Protein AF-A0A7V3ZXW6-F1 (afdb_monomer_lite)

Sequence (340 aa):
MREDVLLLLDRYRLALSDFLERLKVGKIKSDVQYQQNLLVSLIEHYILCLDFYKRLEDFPSGPEKVFVFLPGNVPVIPFQLLPFLLISGVKEVFFKYPRREGSFYASLFQVLNSYLGDSLKMEGGYLEHTIAFERAKNYCFVIGFGGESLQKVFEAYEIPSKFFGSKFSIGILQGKADKEVLERVAWDNLAFDTKGCLSLRVLFSFDRHMRNELWQAVEKVSKILPPESDFRFDESEYEVYKNFQFFEEIKKGSNYFIVFSKNFVELSAPRTLQIVEVSSIGEIEEFISRYNLYLQGIASDGPILFQSNASIITDFGKLQFTPCNWYFEKGVNYKNFWEV

Organism: NCBI:txid2052148

pLDDT: mean 89.88, std 8.26, range [52.16, 98.12]

Secondary structure (DSSP, 8-state):
-HHHHHHHHHHHHHHHHHHHHHHHTT-S--S--TTHHHHHHHHHHHHHHHHHHHT-SS-----SEEEEE--SS-TTHHHHHHHHHHHTT--EEEEE--GGGHHHHHHHHHHHHHHHGGGSEEEEE---HHHHHHHHTTSSEEEEE--HHHHHHHHT--S-EEEE---EEEEEE-S---HHHHHHHHHHHHGGGGTSTTSEEEEEES-STTHHHHHHHHHHHHTTS---S-GGG-HHHHHHHHTGGG-SEEEE-SS-EEEEESS------TTEEEEEE-S-HHHHHHHHHHHGGGEEEEEESS---S----SEEEETT-TTS--TT--SSTT--TTTTT--

InterPro domains:
  IPR008670 Long-chain-fatty-acyl-CoA reductase, LuxC [PF05893] (65-299)

Radius of gyration: 20.45 Å; chains: 1; bounding box: 50×46×53 Å

Structure (mmCIF, N/CA/C/O backbone):
data_AF-A0A7V3ZXW6-F1
#
_entry.id   AF-A0A7V3ZXW6-F1
#
loop_
_atom_site.group_PDB
_atom_site.id
_atom_site.type_symbol
_atom_site.label_atom_id
_atom_site.label_alt_id
_atom_site.label_comp_id
_atom_site.label_asym_id
_atom_site.label_entity_id
_atom_site.label_seq_id
_atom_site.pdbx_PDB_ins_code
_atom_site.Cartn_x
_atom_site.Cartn_y
_atom_site.Cartn_z
_atom_site.occupancy
_atom_site.B_iso_or_equiv
_atom_site.auth_seq_id
_atom_site.auth_comp_id
_atom_site.auth_asym_id
_atom_site.auth_atom_id
_atom_site.pdbx_PDB_model_num
ATOM 1 N N . MET A 1 1 ? 20.176 -17.642 -17.566 1.00 78.56 1 MET A N 1
ATOM 2 C CA . MET A 1 1 ? 18.826 -17.156 -17.189 1.00 78.56 1 MET A CA 1
ATOM 3 C C . MET A 1 1 ? 18.625 -17.141 -15.677 1.00 78.56 1 MET A C 1
ATOM 5 O O . MET A 1 1 ? 18.502 -16.054 -15.137 1.00 78.56 1 MET A O 1
ATOM 9 N N . ARG A 1 2 ? 18.611 -18.284 -14.964 1.00 89.00 2 ARG A N 1
ATOM 10 C CA . ARG A 1 2 ? 18.404 -18.273 -13.498 1.00 89.00 2 ARG A CA 1
ATOM 11 C C . ARG A 1 2 ? 19.507 -17.539 -12.738 1.00 89.00 2 ARG A C 1
ATOM 13 O O . ARG A 1 2 ? 19.202 -16.687 -11.916 1.00 89.00 2 ARG A O 1
ATOM 20 N N . GLU A 1 3 ? 20.766 -17.849 -13.031 1.00 90.25 3 GLU A N 1
ATOM 21 C CA . GLU A 1 3 ? 21.922 -17.188 -12.408 1.00 90.25 3 GLU A CA 1
ATOM 22 C C . GLU A 1 3 ? 21.916 -15.674 -12.657 1.00 90.25 3 GLU A C 1
ATOM 24 O O . GLU A 1 3 ? 22.133 -14.903 -11.726 1.00 90.25 3 GLU A O 1
ATOM 29 N N . ASP A 1 4 ? 21.555 -15.249 -13.872 1.00 90.50 4 ASP A N 1
ATOM 30 C CA . ASP A 1 4 ? 21.411 -13.830 -14.216 1.00 90.50 4 ASP A CA 1
ATOM 31 C C . ASP A 1 4 ? 20.329 -13.156 -13.363 1.00 90.50 4 ASP A C 1
ATOM 33 O O . ASP A 1 4 ? 20.561 -12.092 -12.798 1.00 90.50 4 ASP A O 1
ATOM 37 N N . VAL A 1 5 ? 19.161 -13.790 -13.207 1.00 93.12 5 VAL A N 1
ATOM 38 C CA . VAL A 1 5 ? 18.070 -13.268 -12.368 1.00 93.12 5 VAL A CA 1
ATOM 39 C C . VAL A 1 5 ? 18.489 -13.177 -10.899 1.00 93.12 5 VAL A C 1
ATOM 41 O O . VAL A 1 5 ? 18.215 -12.169 -10.248 1.00 93.12 5 VAL A O 1
ATOM 44 N N . LEU A 1 6 ? 19.186 -14.186 -10.368 1.00 95.44 6 LEU A N 1
ATOM 45 C CA . LEU A 1 6 ? 19.686 -14.154 -8.990 1.00 95.44 6 LEU A CA 1
ATOM 46 C C . LEU A 1 6 ? 20.684 -13.007 -8.783 1.00 95.44 6 LEU A C 1
ATOM 48 O O . LEU A 1 6 ? 20.549 -12.256 -7.817 1.00 95.44 6 LEU A O 1
ATOM 52 N N . LEU A 1 7 ? 21.609 -12.813 -9.726 1.00 94.81 7 LEU A N 1
ATOM 53 C CA . LEU A 1 7 ? 22.552 -11.696 -9.709 1.00 94.81 7 LEU A CA 1
ATOM 54 C C . LEU A 1 7 ? 21.833 -10.338 -9.769 1.00 94.81 7 LEU A C 1
ATOM 56 O O . LEU A 1 7 ? 22.231 -9.398 -9.079 1.00 94.81 7 LEU A O 1
ATOM 60 N N . LEU A 1 8 ? 20.764 -10.219 -10.562 1.00 94.69 8 LEU A N 1
ATOM 61 C CA . LEU A 1 8 ? 19.947 -9.004 -10.620 1.00 94.69 8 LEU A CA 1
ATOM 62 C C . LEU A 1 8 ? 19.225 -8.727 -9.303 1.00 94.69 8 LEU A C 1
ATOM 64 O O . LEU A 1 8 ? 19.217 -7.584 -8.849 1.00 94.69 8 LEU A O 1
ATOM 68 N N . LEU A 1 9 ? 18.665 -9.753 -8.661 1.00 96.62 9 LEU A N 1
ATOM 69 C CA . LEU A 1 9 ? 18.039 -9.619 -7.345 1.00 96.62 9 LEU A CA 1
ATOM 70 C C . LEU A 1 9 ? 19.058 -9.228 -6.265 1.00 96.62 9 LEU A C 1
ATOM 72 O O . LEU A 1 9 ? 18.731 -8.435 -5.384 1.00 96.62 9 LEU A O 1
ATOM 76 N N . ASP A 1 10 ? 20.295 -9.726 -6.342 1.00 97.00 10 ASP A N 1
ATOM 77 C CA . ASP A 1 10 ? 21.382 -9.313 -5.447 1.00 97.00 10 ASP A CA 1
ATOM 78 C C . ASP A 1 10 ? 21.784 -7.852 -5.661 1.00 97.00 10 ASP A C 1
ATOM 80 O O . ASP A 1 10 ? 21.909 -7.094 -4.697 1.00 97.00 10 ASP A O 1
ATOM 84 N N . ARG A 1 11 ? 21.912 -7.412 -6.918 1.00 96.81 11 ARG A N 1
ATOM 85 C CA . ARG A 1 11 ? 22.160 -5.997 -7.241 1.00 96.81 11 ARG A CA 1
ATOM 86 C C . ARG A 1 11 ? 21.019 -5.103 -6.768 1.00 96.81 11 ARG A C 1
ATOM 88 O O . ARG A 1 11 ? 21.280 -4.052 -6.189 1.00 96.81 11 ARG A O 1
ATOM 95 N N . TYR A 1 12 ? 19.771 -5.530 -6.959 1.00 97.00 12 TYR A N 1
ATOM 96 C CA . TYR A 1 12 ? 18.596 -4.813 -6.471 1.00 97.00 12 TYR A CA 1
ATOM 97 C C . TYR A 1 12 ? 18.586 -4.707 -4.942 1.00 97.00 12 TYR A C 1
ATOM 99 O O . TYR A 1 12 ? 18.338 -3.628 -4.408 1.00 97.00 12 TYR A O 1
ATOM 107 N N . ARG A 1 13 ? 18.926 -5.793 -4.229 1.00 97.88 13 ARG A N 1
ATOM 108 C CA . ARG A 1 13 ? 19.085 -5.782 -2.767 1.00 97.88 13 ARG A CA 1
ATOM 109 C C . ARG A 1 13 ? 20.102 -4.732 -2.333 1.00 97.88 13 ARG A C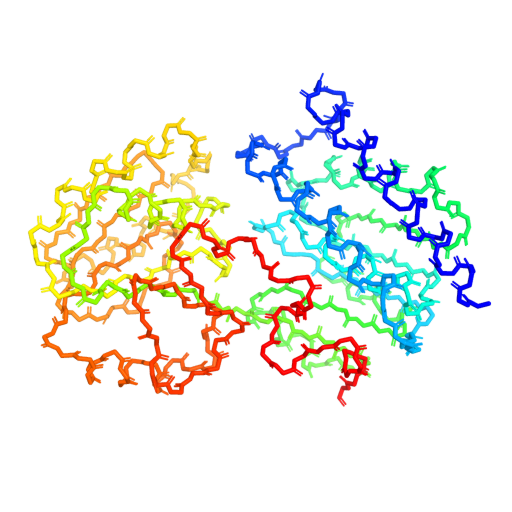 1
ATOM 111 O O . ARG A 1 13 ? 19.784 -3.915 -1.477 1.00 97.88 13 ARG A O 1
ATOM 118 N N . LEU A 1 14 ? 21.293 -4.733 -2.934 1.00 97.62 14 LEU A N 1
ATOM 119 C CA . LEU A 1 14 ? 22.344 -3.760 -2.621 1.00 97.62 14 LEU A CA 1
ATOM 120 C C . LEU A 1 14 ? 21.888 -2.322 -2.885 1.00 97.62 14 LEU A C 1
ATOM 122 O O . LEU A 1 14 ? 22.121 -1.447 -2.054 1.00 97.62 14 LEU A O 1
ATOM 126 N N . ALA A 1 15 ? 21.200 -2.093 -4.003 1.00 96.69 15 ALA A N 1
ATOM 127 C CA . ALA A 1 15 ? 20.673 -0.785 -4.368 1.00 96.69 15 ALA A CA 1
ATOM 128 C C . ALA A 1 15 ? 19.628 -0.278 -3.364 1.00 96.69 15 ALA A C 1
ATOM 130 O O . ALA A 1 15 ? 19.685 0.874 -2.938 1.00 96.69 15 ALA A O 1
ATOM 131 N N . LEU A 1 16 ? 18.691 -1.139 -2.950 1.00 96.44 16 LEU A N 1
ATOM 132 C CA . LEU A 1 16 ? 17.705 -0.792 -1.928 1.00 96.44 16 LEU A CA 1
ATOM 133 C C . LEU A 1 16 ? 18.346 -0.550 -0.564 1.00 96.44 16 LEU A C 1
ATOM 135 O O . LEU A 1 16 ? 17.940 0.382 0.124 1.00 96.44 16 LEU A O 1
ATOM 139 N N . SER A 1 17 ? 19.343 -1.347 -0.177 1.00 97.69 17 SER A N 1
ATOM 140 C CA . SER A 1 17 ? 20.086 -1.123 1.064 1.00 97.69 17 SER A CA 1
ATOM 141 C C . SER A 1 17 ? 20.829 0.216 1.045 1.00 97.69 17 SER A C 1
ATOM 143 O O . SER A 1 17 ? 20.739 0.963 2.013 1.00 97.69 17 SER A O 1
ATOM 145 N N . ASP A 1 18 ? 21.498 0.571 -0.055 1.00 97.56 18 ASP A N 1
ATOM 146 C CA . ASP A 1 18 ? 22.152 1.879 -0.203 1.00 97.56 18 ASP A CA 1
ATOM 147 C C . ASP A 1 18 ? 21.135 3.031 -0.166 1.00 97.56 18 ASP A C 1
ATOM 149 O O . ASP A 1 18 ? 21.319 4.009 0.561 1.00 97.56 18 ASP A O 1
ATOM 153 N N . PHE A 1 19 ? 20.014 2.902 -0.885 1.00 96.06 19 PHE A N 1
ATOM 154 C CA . PHE A 1 19 ? 18.929 3.883 -0.830 1.00 96.06 19 PHE A CA 1
ATOM 155 C C . PHE A 1 19 ? 18.402 4.069 0.599 1.00 96.06 19 PHE A C 1
ATOM 157 O O . PHE A 1 19 ? 18.257 5.203 1.057 1.00 96.06 19 PHE A O 1
ATOM 164 N N . LEU A 1 20 ? 18.154 2.969 1.312 1.00 95.69 20 LEU A N 1
ATOM 165 C CA . LEU A 1 20 ? 17.661 2.971 2.685 1.00 95.69 20 LEU A CA 1
ATOM 166 C C . LEU A 1 20 ? 18.640 3.656 3.643 1.00 95.69 20 LEU A C 1
ATOM 168 O O . LEU A 1 20 ? 18.227 4.499 4.437 1.00 95.69 20 LEU A O 1
ATOM 172 N N . GLU A 1 21 ? 19.930 3.339 3.556 1.00 96.00 21 GLU A N 1
ATOM 173 C CA . GLU A 1 21 ? 20.948 3.966 4.399 1.00 96.00 21 GLU A CA 1
ATOM 174 C C . GLU A 1 21 ? 21.044 5.468 4.124 1.00 96.00 21 GLU A C 1
ATOM 176 O O . GLU A 1 21 ? 21.042 6.274 5.056 1.00 96.00 21 GLU A O 1
ATOM 181 N N . ARG A 1 22 ? 21.024 5.876 2.848 1.00 94.62 22 ARG A N 1
ATOM 182 C CA . ARG A 1 22 ? 20.976 7.297 2.470 1.00 94.62 22 ARG A CA 1
ATOM 183 C C . ARG A 1 22 ? 19.712 7.982 2.984 1.00 94.62 22 ARG A C 1
ATOM 185 O O . ARG A 1 22 ? 19.793 9.145 3.379 1.00 94.62 22 ARG A O 1
ATOM 192 N N . LEU A 1 23 ? 18.568 7.297 2.981 1.00 91.50 23 LEU A N 1
ATOM 193 C CA . LEU A 1 23 ? 17.304 7.825 3.494 1.00 91.50 23 LEU A CA 1
ATOM 194 C C . LEU A 1 23 ? 17.393 8.062 5.007 1.00 91.50 23 LEU A C 1
ATOM 196 O O . LEU A 1 23 ? 17.097 9.166 5.459 1.00 91.50 23 LEU A O 1
ATOM 200 N N . LYS A 1 24 ? 17.893 7.079 5.769 1.00 91.62 24 LYS A N 1
ATOM 201 C CA . LYS A 1 24 ? 18.065 7.155 7.232 1.00 91.62 24 LYS A CA 1
ATOM 202 C C . LYS A 1 24 ? 18.960 8.315 7.672 1.00 91.62 24 LYS A C 1
ATOM 204 O O . LYS A 1 24 ? 18.689 8.940 8.692 1.00 91.62 24 LYS A O 1
ATOM 209 N N . VAL A 1 25 ? 20.011 8.626 6.908 1.00 91.75 25 VAL A N 1
ATOM 210 C CA . VAL A 1 25 ? 20.943 9.727 7.227 1.00 91.75 25 VAL A CA 1
ATOM 211 C C . VAL A 1 25 ? 20.591 11.060 6.549 1.00 91.75 25 VAL A C 1
ATOM 213 O O . VAL A 1 25 ? 21.412 11.977 6.546 1.00 91.75 25 VAL A O 1
ATOM 216 N N . GLY A 1 26 ? 19.407 11.179 5.934 1.00 87.00 26 GLY A N 1
ATOM 217 C CA . GLY A 1 26 ? 18.938 12.424 5.312 1.00 87.00 26 GLY A CA 1
ATOM 218 C C . GLY A 1 26 ? 19.684 12.835 4.034 1.00 87.00 26 GLY A C 1
ATOM 219 O O . GLY A 1 26 ? 19.674 14.004 3.659 1.00 87.00 26 GLY A O 1
ATOM 220 N N . LYS A 1 27 ? 20.347 11.891 3.355 1.00 87.25 27 LYS A N 1
ATOM 221 C CA . LYS A 1 27 ? 21.039 12.109 2.068 1.00 87.25 27 LYS A CA 1
ATOM 222 C C . LYS A 1 27 ? 20.142 11.893 0.848 1.00 87.25 27 LYS A C 1
ATOM 224 O O . LYS A 1 27 ? 20.570 12.169 -0.271 1.00 87.25 27 LYS A O 1
ATOM 229 N N . ILE A 1 28 ? 18.921 11.398 1.041 1.00 85.31 28 ILE A N 1
ATOM 230 C CA . ILE A 1 28 ? 17.896 11.337 -0.003 1.00 85.31 28 ILE A CA 1
ATOM 231 C C . ILE A 1 28 ? 17.085 12.626 0.028 1.00 85.31 28 ILE A C 1
ATOM 233 O O . ILE A 1 28 ? 16.526 12.997 1.060 1.00 85.31 28 ILE A O 1
ATOM 237 N N . LYS A 1 29 ? 16.982 13.293 -1.125 1.00 76.44 29 LYS A N 1
ATOM 238 C CA . LYS A 1 29 ? 16.025 14.381 -1.291 1.00 76.44 29 LYS A CA 1
ATOM 239 C C . LYS A 1 29 ? 14.633 13.759 -1.364 1.00 76.44 29 LYS A C 1
ATOM 241 O O . LYS A 1 29 ? 14.316 13.078 -2.334 1.00 76.44 29 LYS A O 1
ATOM 246 N N . SER A 1 30 ? 13.835 13.968 -0.326 1.00 76.31 30 SER A N 1
ATOM 247 C CA . SER A 1 30 ? 12.492 13.411 -0.227 1.00 76.31 30 SER A CA 1
ATOM 248 C C . SER A 1 30 ? 11.496 14.508 0.112 1.00 76.31 30 SER A C 1
ATOM 250 O O . SER A 1 30 ? 11.591 15.142 1.161 1.00 76.31 30 SER A O 1
ATOM 252 N N . ASP A 1 31 ? 10.513 14.689 -0.765 1.00 74.44 31 ASP A N 1
ATOM 253 C CA . ASP A 1 31 ? 9.302 15.459 -0.470 1.00 74.44 31 ASP A CA 1
ATOM 254 C C . ASP A 1 31 ? 8.286 14.621 0.343 1.00 74.44 31 ASP A C 1
ATOM 256 O O . ASP A 1 31 ? 7.280 15.146 0.823 1.00 74.44 31 ASP A O 1
ATOM 260 N N . VAL A 1 32 ? 8.553 13.319 0.534 1.00 71.94 32 VAL A N 1
ATOM 261 C CA . VAL A 1 32 ? 7.851 12.464 1.503 1.00 71.94 32 VAL A CA 1
ATOM 262 C C . VAL A 1 32 ? 8.461 12.735 2.877 1.00 71.94 32 VAL A C 1
ATOM 264 O O . VAL A 1 32 ? 9.519 12.200 3.227 1.00 71.94 32 VAL A O 1
ATOM 267 N N . GLN A 1 33 ? 7.818 13.629 3.624 1.00 66.62 33 GLN A N 1
ATOM 268 C CA . GLN A 1 33 ? 8.194 13.970 5.000 1.00 66.62 33 GLN A CA 1
ATOM 269 C C . GLN A 1 33 ? 7.418 13.124 6.023 1.00 66.62 33 GLN A C 1
ATOM 271 O O . GLN A 1 33 ? 7.946 12.820 7.094 1.00 66.62 33 GLN A O 1
ATOM 276 N N . TYR A 1 34 ? 6.235 12.627 5.642 1.00 69.38 34 TYR A N 1
ATOM 277 C CA . TYR A 1 34 ? 5.374 11.861 6.533 1.00 69.38 34 TYR A CA 1
ATOM 278 C C . TYR A 1 34 ? 5.907 10.461 6.791 1.00 69.38 34 TYR A C 1
ATOM 280 O O . TYR A 1 34 ? 6.346 9.753 5.885 1.00 69.38 34 TYR A O 1
ATOM 288 N N . GLN A 1 35 ? 5.785 10.046 8.054 1.00 80.75 35 GLN A N 1
ATOM 289 C CA . GLN A 1 35 ? 5.896 8.650 8.476 1.00 80.75 35 GLN A CA 1
ATOM 290 C C . GLN A 1 35 ? 7.167 7.943 7.971 1.00 80.75 35 GLN A C 1
ATOM 292 O O . GLN A 1 35 ? 7.144 6.756 7.649 1.00 80.75 35 GLN A O 1
ATOM 297 N N . GLN A 1 36 ? 8.298 8.660 7.943 1.00 83.94 36 GLN A N 1
ATOM 298 C CA . GLN A 1 36 ? 9.582 8.134 7.458 1.00 83.94 36 GLN A CA 1
ATOM 299 C C . GLN A 1 36 ? 9.992 6.831 8.150 1.00 83.94 36 GLN A C 1
ATOM 301 O O . GLN A 1 36 ? 10.499 5.928 7.493 1.00 83.94 36 GLN A O 1
ATOM 306 N N . ASN A 1 37 ? 9.715 6.694 9.450 1.00 87.19 37 ASN A N 1
ATOM 307 C CA . ASN A 1 37 ? 9.992 5.460 10.188 1.00 87.19 37 ASN A CA 1
ATOM 308 C C . ASN A 1 37 ? 9.196 4.265 9.642 1.00 87.19 37 ASN A C 1
ATOM 310 O O . ASN A 1 37 ? 9.753 3.183 9.494 1.00 87.19 37 ASN A O 1
ATOM 314 N N . LEU A 1 38 ? 7.917 4.460 9.295 1.00 90.06 38 LEU A N 1
ATOM 315 C CA . LEU A 1 38 ? 7.108 3.414 8.664 1.00 90.06 38 LEU A CA 1
ATOM 316 C C . LEU A 1 38 ? 7.671 3.059 7.285 1.00 90.06 38 LEU A C 1
ATOM 318 O O . LEU A 1 38 ? 7.823 1.883 6.969 1.00 90.06 38 LEU A O 1
ATOM 322 N N . LEU A 1 39 ? 8.029 4.067 6.486 1.00 90.75 39 LEU A N 1
ATOM 323 C CA . LEU A 1 39 ? 8.633 3.860 5.171 1.00 90.75 39 LEU A CA 1
ATOM 324 C C . LEU A 1 39 ? 9.947 3.066 5.259 1.00 90.75 39 LEU A C 1
ATOM 326 O O . LEU A 1 39 ? 10.141 2.129 4.491 1.00 90.75 39 LEU A O 1
ATOM 330 N N . VAL A 1 40 ? 10.816 3.399 6.216 1.00 92.50 40 VAL A N 1
ATOM 331 C CA . VAL A 1 40 ? 12.062 2.670 6.501 1.00 92.50 40 VAL A CA 1
ATOM 332 C C . VAL A 1 40 ? 11.774 1.203 6.820 1.00 92.50 40 VAL A C 1
ATOM 334 O O . VAL A 1 40 ? 12.314 0.330 6.142 1.00 92.50 40 VAL A O 1
ATOM 337 N N . SER A 1 41 ? 10.877 0.927 7.771 1.00 94.12 41 SER A N 1
ATOM 338 C CA . SER A 1 41 ? 10.516 -0.447 8.149 1.00 94.12 41 SER A CA 1
ATOM 339 C C . SER A 1 41 ? 9.922 -1.243 6.983 1.00 94.12 41 SER A C 1
ATOM 341 O O . SER A 1 41 ? 10.161 -2.442 6.854 1.00 94.12 41 SER A O 1
ATOM 343 N N . LEU A 1 42 ? 9.159 -0.591 6.102 1.00 94.69 42 LEU A N 1
ATOM 344 C CA . LEU A 1 42 ? 8.590 -1.240 4.921 1.00 94.69 42 LEU A CA 1
ATOM 345 C C . LEU A 1 42 ? 9.650 -1.545 3.861 1.00 94.69 42 LEU A C 1
ATOM 347 O O . LEU A 1 42 ? 9.617 -2.618 3.264 1.00 94.69 42 LEU A O 1
ATOM 351 N N . ILE A 1 43 ? 10.621 -0.656 3.643 1.00 95.50 43 ILE A N 1
ATOM 352 C CA . ILE A 1 43 ? 11.748 -0.941 2.744 1.00 95.50 43 ILE A CA 1
ATOM 353 C C . ILE A 1 43 ? 12.564 -2.128 3.277 1.00 95.50 43 ILE A C 1
ATOM 355 O O . ILE A 1 43 ? 12.911 -3.021 2.505 1.00 95.50 43 ILE A O 1
ATOM 359 N N . GLU A 1 44 ? 12.822 -2.183 4.588 1.00 96.81 44 GLU A N 1
ATOM 360 C CA . GLU A 1 44 ? 13.489 -3.324 5.233 1.00 96.81 44 GLU A CA 1
ATOM 361 C C . GLU A 1 44 ? 12.719 -4.630 5.007 1.00 96.81 44 GLU A C 1
ATOM 363 O O . GLU A 1 44 ? 13.303 -5.633 4.589 1.00 96.81 44 GLU A O 1
ATOM 368 N N . HIS A 1 45 ? 11.398 -4.602 5.188 1.00 96.44 45 HIS A N 1
ATOM 369 C CA . HIS A 1 45 ? 10.521 -5.733 4.887 1.00 96.44 45 HIS A CA 1
ATOM 370 C C . HIS A 1 45 ? 10.643 -6.197 3.426 1.00 96.44 45 HIS A C 1
ATOM 372 O O . HIS A 1 45 ? 10.849 -7.384 3.166 1.00 96.44 45 HIS A O 1
ATOM 378 N N . TYR A 1 46 ? 10.600 -5.280 2.455 1.00 96.50 46 TYR A N 1
ATOM 379 C CA . TYR A 1 46 ? 10.710 -5.648 1.038 1.00 96.50 46 TYR A CA 1
ATOM 380 C C . TYR A 1 46 ? 12.099 -6.166 0.644 1.00 96.50 46 TYR A C 1
ATOM 382 O O . TYR A 1 46 ? 12.198 -7.036 -0.223 1.00 96.50 46 TYR A O 1
ATOM 390 N N . ILE A 1 47 ? 13.168 -5.721 1.314 1.00 97.00 47 ILE A N 1
ATOM 391 C CA . ILE A 1 47 ? 14.511 -6.300 1.155 1.00 97.00 47 ILE A CA 1
ATOM 392 C C . ILE A 1 47 ? 14.521 -7.779 1.573 1.00 97.00 47 ILE A C 1
ATOM 394 O O . ILE A 1 47 ? 15.093 -8.620 0.862 1.00 97.00 47 ILE A O 1
ATOM 398 N N . LEU A 1 48 ? 13.871 -8.116 2.693 1.00 96.38 48 LEU A N 1
ATOM 399 C CA . LEU A 1 48 ? 13.721 -9.504 3.150 1.00 96.38 48 LEU A CA 1
ATOM 400 C C . LEU A 1 48 ? 12.884 -10.324 2.161 1.00 96.38 48 LEU A C 1
ATOM 402 O O . LEU A 1 48 ? 13.229 -11.464 1.844 1.00 96.38 48 LEU A O 1
ATOM 406 N N . CYS A 1 49 ? 11.845 -9.722 1.582 1.00 96.25 49 CYS A N 1
ATOM 407 C CA . CYS A 1 49 ? 11.010 -10.381 0.583 1.00 96.25 49 CYS A CA 1
ATOM 408 C C . CYS A 1 49 ? 11.737 -10.788 -0.702 1.00 96.25 49 CYS A C 1
ATOM 410 O O . CYS A 1 49 ? 11.243 -11.655 -1.421 1.00 96.25 49 CYS A O 1
ATOM 412 N N . LEU A 1 50 ? 12.937 -10.275 -0.980 1.00 96.94 50 LEU A N 1
ATOM 413 C CA . LEU A 1 50 ? 13.738 -10.743 -2.117 1.00 96.94 50 LEU A CA 1
ATOM 414 C C . LEU A 1 50 ? 14.101 -12.234 -2.022 1.00 96.94 50 LEU A C 1
ATOM 416 O O . LEU A 1 50 ? 14.255 -12.889 -3.053 1.00 96.94 50 LEU A O 1
ATOM 420 N N . ASP A 1 51 ? 14.164 -12.806 -0.816 1.00 96.19 51 ASP A N 1
ATOM 421 C CA . ASP A 1 51 ? 14.440 -14.238 -0.641 1.00 96.19 51 ASP A CA 1
ATOM 422 C C . ASP A 1 51 ? 13.284 -15.122 -1.130 1.00 96.19 51 ASP A C 1
ATOM 424 O O . ASP A 1 51 ? 13.502 -16.272 -1.510 1.00 96.19 51 ASP A O 1
ATOM 428 N N . PHE A 1 52 ? 12.051 -14.603 -1.166 1.00 96.19 52 PHE A N 1
ATOM 429 C CA . PHE A 1 52 ? 10.937 -15.292 -1.820 1.00 96.19 52 PHE A CA 1
ATOM 430 C C . PHE A 1 52 ? 11.215 -15.468 -3.319 1.00 96.19 52 PHE A C 1
ATOM 432 O O . PHE A 1 52 ? 11.189 -16.594 -3.811 1.00 96.19 52 PHE A O 1
ATOM 439 N N . TYR A 1 53 ? 11.578 -14.387 -4.013 1.00 95.69 53 TYR A N 1
ATOM 440 C CA . TYR A 1 53 ? 11.843 -14.401 -5.454 1.00 95.69 53 TYR A CA 1
ATOM 441 C C . TYR A 1 53 ? 13.010 -15.321 -5.836 1.00 95.69 53 TYR A C 1
ATOM 443 O O . TYR A 1 53 ? 12.930 -16.048 -6.822 1.00 95.69 53 TYR A O 1
ATOM 451 N N . LYS A 1 54 ? 14.070 -15.367 -5.020 1.00 95.56 54 LYS A N 1
ATOM 452 C CA . LYS A 1 54 ? 15.224 -16.260 -5.244 1.00 95.56 54 LYS A CA 1
ATOM 453 C C . LYS A 1 54 ? 14.882 -17.752 -5.162 1.00 95.56 54 LYS A C 1
ATOM 455 O O . LYS A 1 54 ? 15.585 -18.578 -5.748 1.00 95.56 54 LYS A O 1
ATOM 460 N N . ARG A 1 55 ? 13.829 -18.099 -4.414 1.00 95.94 55 ARG A N 1
ATOM 461 C CA . ARG A 1 55 ? 13.383 -19.482 -4.186 1.00 95.94 55 ARG A CA 1
ATOM 462 C C . ARG A 1 55 ? 12.362 -19.979 -5.204 1.00 95.94 55 ARG A C 1
ATOM 464 O O . ARG A 1 55 ? 12.032 -21.158 -5.157 1.00 95.94 55 ARG A O 1
ATOM 471 N N . LEU A 1 56 ? 11.881 -19.130 -6.111 1.00 94.81 56 LEU A N 1
ATOM 472 C CA . LEU A 1 56 ? 10.978 -19.571 -7.174 1.00 94.81 56 LEU A CA 1
ATOM 473 C C . LEU A 1 56 ? 11.655 -20.641 -8.035 1.00 94.81 56 LEU A C 1
ATOM 475 O O . LEU A 1 56 ? 12.849 -20.544 -8.326 1.00 94.81 56 LEU A O 1
ATOM 479 N N . GLU A 1 57 ? 10.916 -21.676 -8.416 1.00 90.44 57 GLU A N 1
ATOM 480 C CA . GLU A 1 57 ? 11.419 -22.747 -9.284 1.00 90.44 57 GLU A CA 1
ATOM 481 C C . GLU A 1 57 ? 11.473 -22.271 -10.739 1.00 90.44 57 GLU A C 1
ATOM 483 O O . GLU A 1 57 ? 12.480 -22.461 -11.425 1.00 90.44 57 GLU A O 1
ATOM 488 N N . ASP A 1 58 ? 10.426 -21.561 -11.150 1.00 92.44 58 ASP A N 1
ATOM 489 C CA . ASP A 1 58 ? 10.208 -20.955 -12.452 1.00 92.44 58 ASP A CA 1
ATOM 490 C C . ASP A 1 58 ? 10.092 -19.427 -12.351 1.00 92.44 58 ASP A C 1
ATOM 492 O O . ASP A 1 58 ? 9.570 -18.878 -11.379 1.00 92.44 58 ASP A O 1
ATOM 496 N N . PHE A 1 59 ? 10.579 -18.729 -13.379 1.00 94.12 59 PHE A N 1
ATOM 497 C CA . PHE A 1 59 ? 10.379 -17.289 -13.523 1.00 94.12 59 PHE A CA 1
ATOM 498 C C . PHE A 1 59 ? 9.340 -17.018 -14.613 1.00 94.12 59 PHE A C 1
ATOM 500 O O . PHE A 1 59 ? 9.396 -17.659 -15.667 1.00 94.12 59 PHE A O 1
ATOM 507 N N . PRO A 1 60 ? 8.393 -16.094 -14.380 1.00 94.62 60 PRO A N 1
ATOM 508 C CA . PRO A 1 60 ? 7.392 -15.746 -15.375 1.00 94.62 60 PRO A CA 1
ATOM 509 C C . PRO A 1 60 ? 8.038 -15.035 -16.567 1.00 94.62 60 PRO A C 1
ATOM 511 O O . PRO A 1 60 ? 9.082 -14.401 -16.439 1.00 94.62 60 PRO A O 1
ATOM 514 N N . SER A 1 61 ? 7.390 -15.102 -17.728 1.00 94.56 61 SER A N 1
ATOM 515 C CA . SER A 1 61 ? 7.760 -14.283 -18.884 1.00 94.56 61 SER A CA 1
ATOM 516 C C . SER A 1 61 ? 6.853 -13.062 -18.930 1.00 94.56 61 SER A C 1
ATOM 518 O O . SER A 1 61 ? 5.645 -13.197 -19.109 1.00 94.56 61 SER A O 1
ATOM 520 N N . GLY A 1 62 ? 7.435 -11.881 -18.759 1.00 95.69 62 GLY A N 1
ATOM 521 C CA . GLY A 1 62 ? 6.731 -10.611 -18.832 1.00 95.69 62 GLY A CA 1
ATOM 522 C C . GLY A 1 62 ? 6.854 -9.914 -20.190 1.00 95.69 62 GLY A C 1
ATOM 523 O O . GLY A 1 62 ? 7.592 -10.358 -21.072 1.00 95.69 62 GLY A O 1
ATOM 524 N N . PRO A 1 63 ? 6.135 -8.796 -20.357 1.00 96.94 63 PRO A N 1
ATOM 525 C CA . PRO A 1 63 ? 6.284 -7.890 -21.493 1.00 96.94 63 PRO A CA 1
ATOM 526 C C . PRO A 1 63 ? 7.661 -7.206 -21.504 1.00 96.94 63 PRO A C 1
ATOM 528 O O . PRO A 1 63 ? 8.273 -6.987 -20.461 1.00 96.94 63 PRO A O 1
ATOM 531 N N . GLU A 1 64 ? 8.124 -6.775 -22.679 1.00 96.56 64 GLU A N 1
ATOM 532 C CA . GLU A 1 64 ? 9.403 -6.059 -22.794 1.00 96.56 64 GLU A CA 1
ATOM 533 C C . GLU A 1 64 ? 9.351 -4.667 -22.139 1.00 96.56 64 GLU A C 1
ATOM 535 O O . GLU A 1 64 ? 10.287 -4.271 -21.437 1.00 96.56 64 GLU A O 1
ATOM 540 N N . LYS A 1 65 ? 8.244 -3.936 -22.347 1.00 97.56 65 LYS A N 1
ATOM 541 C CA . LYS A 1 65 ? 8.054 -2.557 -21.875 1.00 97.56 65 LYS A CA 1
ATOM 542 C C . LYS A 1 65 ? 6.781 -2.410 -21.050 1.00 97.56 65 LYS A C 1
ATOM 544 O O . LYS A 1 65 ? 5.697 -2.724 -21.541 1.00 97.56 65 LYS A O 1
ATOM 549 N N . VAL A 1 66 ? 6.902 -1.855 -19.844 1.00 98.12 66 VAL A N 1
ATOM 550 C CA . VAL A 1 66 ? 5.782 -1.633 -18.915 1.00 98.12 66 VAL A CA 1
ATOM 551 C C . VAL A 1 66 ? 5.612 -0.154 -18.571 1.00 98.12 66 VAL A C 1
ATOM 553 O O . VAL A 1 66 ? 6.569 0.530 -18.213 1.00 98.12 66 VAL A O 1
ATOM 556 N N . PHE A 1 67 ? 4.380 0.343 -18.622 1.00 97.62 67 PHE A N 1
ATOM 557 C CA . PHE A 1 67 ? 4.028 1.658 -18.086 1.00 97.62 67 PHE A CA 1
ATOM 558 C C . PHE A 1 67 ? 3.258 1.496 -16.774 1.00 97.62 67 PHE A C 1
ATOM 560 O O . PHE A 1 67 ? 2.314 0.714 -16.711 1.00 97.62 67 PHE A O 1
ATOM 567 N N . VAL A 1 68 ? 3.625 2.237 -15.728 1.00 97.12 68 VAL A N 1
ATOM 568 C CA . VAL A 1 68 ? 3.013 2.121 -14.397 1.00 97.12 68 VAL A CA 1
ATOM 569 C C . VAL A 1 68 ? 2.443 3.462 -13.945 1.00 97.12 68 VAL A C 1
ATOM 571 O O . VAL A 1 68 ? 3.175 4.444 -13.822 1.00 97.12 68 VAL A O 1
ATOM 574 N N . PHE A 1 69 ? 1.146 3.506 -13.640 1.00 95.62 69 PHE A N 1
ATOM 575 C CA . PHE A 1 69 ? 0.501 4.641 -12.977 1.00 95.62 69 PHE A CA 1
ATOM 576 C C . PHE A 1 69 ? 0.535 4.422 -11.465 1.00 95.62 69 PHE A C 1
ATOM 578 O O . PHE A 1 69 ? -0.262 3.647 -10.942 1.00 95.62 69 PHE A O 1
ATOM 585 N N . LEU A 1 70 ? 1.453 5.093 -10.767 1.00 93.81 70 LEU A N 1
ATOM 586 C CA . LEU A 1 70 ? 1.546 5.012 -9.309 1.00 93.81 70 LEU A CA 1
ATOM 587 C C . LEU A 1 70 ? 0.453 5.855 -8.637 1.00 93.81 70 LEU A C 1
ATOM 589 O O . LEU A 1 70 ? 0.096 6.925 -9.153 1.00 93.81 70 LEU A O 1
ATOM 593 N N . PRO A 1 71 ? -0.064 5.408 -7.479 1.00 88.94 71 PRO A N 1
ATOM 594 C CA . PRO A 1 71 ? -1.115 6.124 -6.784 1.00 88.94 71 PRO A CA 1
ATOM 595 C C . PRO A 1 71 ? -0.533 7.300 -5.978 1.00 88.94 71 PRO A C 1
ATOM 597 O O . PRO A 1 71 ? 0.663 7.373 -5.709 1.00 88.94 71 PRO A O 1
ATOM 600 N N . GLY A 1 72 ? -1.387 8.256 -5.602 1.00 80.50 72 GLY A N 1
ATOM 601 C CA . GLY A 1 72 ? -0.982 9.500 -4.929 1.00 80.50 72 GLY A CA 1
ATOM 602 C C . GLY A 1 72 ? -0.861 9.436 -3.403 1.00 80.50 72 GLY A C 1
ATOM 603 O O . GLY A 1 72 ? -0.699 10.479 -2.774 1.00 80.50 72 GLY A O 1
ATOM 604 N N . ASN A 1 73 ? -1.054 8.259 -2.811 1.00 77.69 73 ASN A N 1
ATOM 605 C CA . ASN A 1 73 ? -1.302 8.066 -1.380 1.00 77.69 73 ASN A CA 1
ATOM 606 C C . ASN A 1 73 ? -0.344 7.084 -0.692 1.00 77.69 73 ASN A C 1
ATOM 608 O O . ASN A 1 73 ? -0.357 7.023 0.532 1.00 77.69 73 ASN A O 1
ATOM 612 N N . VAL A 1 74 ? 0.426 6.286 -1.440 1.00 83.00 74 VAL A N 1
ATOM 613 C CA . VAL A 1 74 ? 1.270 5.221 -0.881 1.00 83.00 74 VAL A CA 1
ATOM 614 C C . VAL A 1 74 ? 2.571 5.104 -1.690 1.00 83.00 74 VAL A C 1
ATOM 616 O O . VAL A 1 74 ? 2.530 4.612 -2.822 1.00 83.00 74 VAL A O 1
ATOM 619 N N . PRO A 1 75 ? 3.736 5.475 -1.123 1.00 85.69 75 PRO A N 1
ATOM 620 C CA . PRO A 1 75 ? 4.995 5.513 -1.863 1.00 85.69 75 PRO A CA 1
ATOM 621 C C . PRO A 1 75 ? 5.705 4.157 -2.006 1.00 85.69 75 PRO A C 1
ATOM 623 O O . PRO A 1 75 ? 6.803 4.087 -2.557 1.00 85.69 75 PRO A O 1
ATOM 626 N N . VAL A 1 76 ? 5.114 3.065 -1.500 1.00 88.81 76 VAL A N 1
ATOM 627 C CA . VAL A 1 76 ? 5.809 1.769 -1.381 1.00 88.81 76 VAL A CA 1
ATOM 628 C C . VAL A 1 76 ? 5.596 0.792 -2.538 1.00 88.81 76 VAL A C 1
ATOM 630 O O . VAL A 1 76 ? 6.285 -0.224 -2.606 1.00 88.81 76 VAL A O 1
ATOM 633 N N . ILE A 1 77 ? 4.698 1.100 -3.478 1.00 92.81 77 ILE A N 1
ATOM 634 C CA . ILE A 1 77 ? 4.362 0.210 -4.603 1.00 92.81 77 ILE A CA 1
ATOM 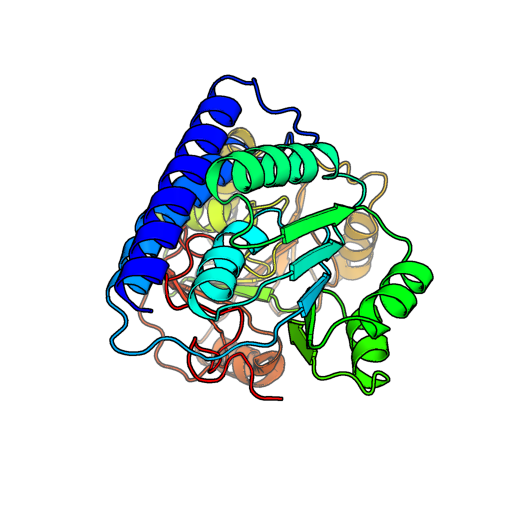635 C C . ILE A 1 77 ? 5.601 -0.240 -5.407 1.00 92.81 77 ILE A C 1
ATOM 637 O O . ILE A 1 77 ? 5.698 -1.435 -5.706 1.00 92.81 77 ILE A O 1
ATOM 641 N N . PRO A 1 78 ? 6.588 0.627 -5.728 1.00 94.06 78 PRO A N 1
ATOM 642 C CA . PRO A 1 78 ? 7.760 0.183 -6.483 1.00 94.06 78 PRO A CA 1
ATOM 643 C C . PRO A 1 78 ? 8.596 -0.887 -5.777 1.00 94.06 78 PRO A C 1
ATOM 645 O O . PRO A 1 78 ? 9.141 -1.750 -6.458 1.00 94.06 78 PRO A O 1
ATOM 648 N N . PHE A 1 79 ? 8.686 -0.874 -4.442 1.00 93.31 79 PHE A N 1
ATOM 649 C CA . PHE A 1 79 ? 9.481 -1.861 -3.695 1.00 93.31 79 PHE A CA 1
ATOM 650 C C . PHE A 1 79 ? 8.917 -3.278 -3.818 1.00 93.31 79 PHE A C 1
ATOM 652 O O . PHE A 1 79 ? 9.668 -4.250 -3.809 1.00 93.31 79 PHE A O 1
ATOM 659 N N . GLN A 1 80 ? 7.600 -3.391 -3.983 1.00 91.44 80 GLN A N 1
ATOM 660 C CA . GLN A 1 80 ? 6.928 -4.663 -4.201 1.00 91.44 80 GLN A CA 1
ATOM 661 C C . GLN A 1 80 ? 6.929 -5.077 -5.677 1.00 91.44 80 GLN A C 1
ATOM 663 O O . GLN A 1 80 ? 7.127 -6.251 -5.987 1.00 91.44 80 GLN A O 1
ATOM 668 N N . LEU A 1 81 ? 6.716 -4.124 -6.592 1.00 95.62 81 LEU A N 1
ATOM 669 C CA . LEU A 1 81 ? 6.549 -4.407 -8.018 1.00 95.62 81 LEU A CA 1
ATOM 670 C C . LEU A 1 81 ? 7.880 -4.665 -8.740 1.00 95.62 81 LEU A C 1
ATOM 672 O O . LEU A 1 81 ? 7.960 -5.552 -9.584 1.00 95.62 81 LEU A O 1
ATOM 676 N N . LEU A 1 82 ? 8.937 -3.913 -8.428 1.00 95.69 82 LEU A N 1
ATOM 677 C CA . LEU A 1 82 ? 10.211 -3.990 -9.153 1.00 95.69 82 LEU A CA 1
ATOM 678 C C . LEU A 1 82 ? 10.894 -5.365 -9.105 1.00 95.69 82 LEU A C 1
ATOM 680 O O . LEU A 1 82 ? 11.335 -5.809 -10.167 1.00 95.69 82 LEU A O 1
ATOM 684 N N . PRO A 1 83 ? 10.967 -6.075 -7.959 1.00 95.38 83 PRO A N 1
ATOM 685 C CA . PRO A 1 83 ? 11.497 -7.438 -7.933 1.00 95.38 83 PRO A CA 1
ATOM 686 C C . PRO A 1 83 ? 10.775 -8.351 -8.923 1.00 95.38 83 PRO A C 1
ATOM 688 O O . PRO A 1 83 ? 11.415 -9.106 -9.652 1.00 95.38 83 PRO A O 1
ATOM 691 N N . PHE A 1 84 ? 9.449 -8.226 -8.999 1.00 96.25 84 PHE A N 1
ATOM 692 C CA . PHE A 1 84 ? 8.633 -8.982 -9.934 1.00 96.25 84 PHE A CA 1
ATOM 693 C C . PHE A 1 84 ? 8.921 -8.618 -11.401 1.00 96.25 84 PHE A C 1
ATOM 695 O O . PHE A 1 84 ? 9.071 -9.517 -12.230 1.00 96.25 84 PHE A O 1
ATOM 702 N N . LEU A 1 85 ? 9.069 -7.329 -11.733 1.00 96.31 85 LEU A N 1
ATOM 703 C CA . LEU A 1 85 ? 9.440 -6.900 -13.092 1.00 96.31 85 LEU A CA 1
ATOM 704 C C . LEU A 1 85 ? 10.812 -7.453 -13.510 1.00 96.31 85 LEU A C 1
ATOM 706 O O . LEU A 1 85 ? 10.966 -7.920 -14.638 1.00 96.31 85 LEU A O 1
ATOM 710 N N . LEU A 1 86 ? 11.783 -7.450 -12.589 1.00 95.50 86 LEU A N 1
ATOM 711 C CA . LEU A 1 86 ? 13.128 -7.982 -12.823 1.00 95.50 86 LEU A CA 1
ATOM 712 C C . LEU A 1 86 ? 13.101 -9.482 -13.123 1.00 95.50 86 LEU A C 1
ATOM 714 O O . LEU A 1 86 ? 13.671 -9.908 -14.127 1.00 95.50 86 LEU A O 1
ATOM 718 N N . ILE A 1 87 ? 12.419 -10.283 -12.294 1.00 95.50 87 ILE A N 1
ATOM 719 C CA . ILE A 1 87 ? 12.328 -11.731 -12.542 1.00 95.50 87 ILE A CA 1
ATOM 720 C C . ILE A 1 87 ? 11.499 -12.057 -13.785 1.00 95.50 87 ILE A C 1
ATOM 722 O O . ILE A 1 87 ? 11.723 -13.093 -14.398 1.00 95.50 87 ILE A O 1
ATOM 726 N N . SER A 1 88 ? 10.581 -11.167 -14.174 1.00 96.00 88 SER A N 1
ATOM 727 C CA . SER A 1 88 ? 9.760 -11.320 -15.376 1.00 96.00 88 SER A CA 1
ATOM 728 C C . SER A 1 88 ? 10.515 -10.994 -16.669 1.00 96.00 88 SER A C 1
ATOM 730 O O . SER A 1 88 ? 9.966 -11.153 -17.756 1.00 96.00 88 SER A O 1
ATOM 732 N N . GLY A 1 89 ? 11.753 -10.497 -16.581 1.00 95.00 89 GLY A N 1
ATOM 733 C CA . GLY A 1 89 ? 12.561 -10.144 -17.747 1.00 95.00 89 GLY A CA 1
ATOM 734 C C . GLY A 1 89 ? 12.173 -8.830 -18.433 1.00 95.00 89 GLY A C 1
ATOM 735 O O . GLY A 1 89 ? 12.621 -8.596 -19.557 1.00 95.00 89 GLY A O 1
ATOM 736 N N . VAL A 1 90 ? 11.394 -7.966 -17.768 1.00 96.94 90 VAL A N 1
ATOM 737 C CA . VAL A 1 90 ? 11.044 -6.625 -18.269 1.00 96.94 90 VAL A CA 1
ATOM 738 C C . VAL A 1 90 ? 12.323 -5.822 -18.521 1.00 96.94 90 VAL A C 1
ATOM 740 O O . VAL A 1 90 ? 13.248 -5.850 -17.709 1.00 96.94 90 VAL A O 1
ATOM 743 N N . LYS A 1 91 ? 12.387 -5.104 -19.648 1.00 95.25 91 LYS A N 1
ATOM 744 C CA . LYS A 1 91 ? 13.575 -4.344 -20.075 1.00 95.25 91 LYS A CA 1
ATOM 745 C C . LYS A 1 91 ? 13.434 -2.847 -19.889 1.00 95.25 91 LYS A C 1
ATOM 747 O O . LYS A 1 91 ? 14.425 -2.182 -19.602 1.00 95.25 91 LYS A O 1
ATOM 752 N N . GLU A 1 92 ? 12.225 -2.318 -20.014 1.00 96.62 92 GLU A N 1
ATOM 753 C CA . GLU A 1 92 ? 11.952 -0.897 -19.824 1.00 96.62 92 GLU A CA 1
ATOM 754 C C . GLU A 1 92 ? 10.698 -0.708 -18.978 1.00 96.62 92 GLU A C 1
ATOM 756 O O . GLU A 1 92 ? 9.649 -1.290 -19.255 1.00 96.62 92 GLU A O 1
ATOM 761 N N . VAL A 1 93 ? 10.792 0.135 -17.952 1.00 97.50 93 VAL A N 1
ATOM 762 C CA . VAL A 1 93 ? 9.643 0.536 -17.145 1.00 97.50 93 VAL A CA 1
ATOM 763 C C . VAL A 1 93 ? 9.609 2.047 -16.977 1.00 97.50 93 VAL A C 1
ATOM 765 O O . VAL A 1 93 ? 10.629 2.674 -16.684 1.00 97.50 93 VAL A O 1
ATOM 768 N N . PHE A 1 94 ? 8.424 2.632 -17.146 1.00 97.56 94 PHE A N 1
ATOM 769 C CA . PHE A 1 94 ? 8.179 4.031 -16.814 1.00 97.56 94 PHE A CA 1
ATOM 770 C C . PHE A 1 94 ? 7.161 4.156 -15.687 1.00 97.56 94 PHE A C 1
ATOM 772 O O . PHE A 1 94 ? 6.026 3.703 -15.821 1.00 97.56 94 PHE A O 1
ATOM 779 N N . PHE A 1 95 ? 7.542 4.826 -14.602 1.00 97.19 95 PHE A N 1
ATOM 780 C CA . PHE A 1 95 ? 6.653 5.131 -13.486 1.00 97.19 95 PHE A CA 1
ATOM 781 C C . PHE A 1 95 ? 6.124 6.565 -13.579 1.00 97.19 95 PHE A C 1
ATOM 783 O O . PHE A 1 95 ? 6.850 7.534 -13.343 1.00 97.19 95 PHE A O 1
ATOM 790 N N . LYS A 1 96 ? 4.826 6.711 -13.857 1.00 95.81 96 LYS A N 1
ATOM 791 C CA . LYS A 1 96 ? 4.108 7.970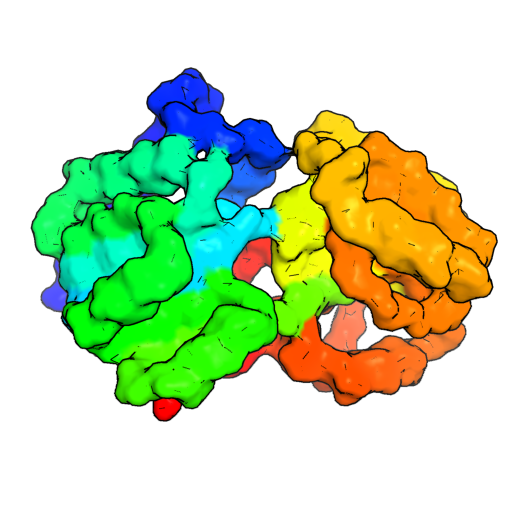 -13.651 1.00 95.81 96 LYS A CA 1
ATOM 792 C C . LYS A 1 96 ? 3.778 8.111 -12.166 1.00 95.81 96 LYS A C 1
ATOM 794 O O . LYS A 1 96 ? 2.839 7.479 -11.687 1.00 95.81 96 LYS A O 1
ATOM 799 N N . TYR A 1 97 ? 4.508 8.966 -11.457 1.00 91.88 97 TYR A N 1
ATOM 800 C CA . TYR A 1 97 ? 4.291 9.234 -10.031 1.00 91.88 97 TYR A CA 1
ATOM 801 C C . TYR A 1 97 ? 3.537 10.544 -9.754 1.00 91.88 97 TYR A C 1
ATOM 803 O O . TYR A 1 97 ? 3.525 11.449 -10.597 1.00 91.88 97 TYR A O 1
ATOM 811 N N . PRO A 1 98 ? 2.898 10.680 -8.573 1.00 85.44 98 PRO A N 1
ATOM 812 C CA . PRO A 1 98 ? 2.290 11.933 -8.133 1.00 85.44 98 PRO A CA 1
ATOM 813 C C . PRO A 1 98 ? 3.321 13.060 -8.003 1.00 85.44 98 PRO A C 1
ATOM 815 O O . PRO A 1 98 ? 4.460 12.856 -7.585 1.00 85.44 98 PRO A O 1
ATOM 818 N N . ARG A 1 99 ? 2.890 14.294 -8.291 1.00 84.25 99 ARG A N 1
ATOM 819 C CA . ARG A 1 99 ? 3.752 15.487 -8.250 1.00 84.25 99 ARG A CA 1
ATOM 820 C C . ARG A 1 99 ? 4.426 15.698 -6.890 1.00 84.25 99 ARG A C 1
ATOM 822 O O . ARG A 1 99 ? 5.578 16.114 -6.851 1.00 84.25 99 ARG A O 1
ATOM 829 N N . ARG A 1 100 ? 3.713 15.409 -5.794 1.00 81.69 100 ARG A N 1
ATOM 830 C CA . ARG A 1 100 ? 4.179 15.632 -4.414 1.00 81.69 100 ARG A CA 1
ATOM 831 C C . ARG A 1 100 ? 5.359 14.740 -4.021 1.00 81.69 100 ARG A C 1
ATOM 833 O O . ARG A 1 100 ? 6.090 15.110 -3.122 1.00 81.69 100 ARG A O 1
ATOM 840 N N . GLU A 1 101 ? 5.564 13.606 -4.684 1.00 84.31 101 GLU A N 1
ATOM 841 C CA . GLU A 1 101 ? 6.598 12.624 -4.316 1.00 84.31 101 GLU A CA 1
ATOM 842 C C . GLU A 1 101 ? 7.749 12.594 -5.338 1.00 84.31 101 GLU A C 1
ATOM 844 O O . GLU A 1 101 ? 8.554 11.665 -5.374 1.00 84.31 101 GLU A O 1
ATOM 849 N N . GLY A 1 102 ? 7.835 13.614 -6.199 1.00 87.69 102 GLY A N 1
ATOM 850 C CA . GLY A 1 102 ? 8.720 13.599 -7.359 1.00 87.69 102 GLY A CA 1
ATOM 851 C C . GLY A 1 102 ? 10.204 13.459 -7.019 1.00 87.69 102 GLY A C 1
ATOM 852 O O . GLY A 1 102 ? 10.899 12.689 -7.680 1.00 87.69 102 GLY A O 1
ATOM 853 N N . SER A 1 103 ? 10.701 14.155 -5.989 1.00 88.69 103 SER A N 1
ATOM 854 C CA . SER A 1 103 ? 12.114 14.028 -5.597 1.00 88.69 103 SER A CA 1
ATOM 855 C C . SER A 1 103 ? 12.442 12.686 -4.943 1.00 88.69 103 SER A C 1
ATOM 857 O O . SER A 1 103 ? 13.538 12.165 -5.164 1.00 88.69 103 SER A O 1
ATOM 859 N N . PHE A 1 104 ? 11.487 12.103 -4.209 1.00 89.94 104 PHE A N 1
ATOM 860 C CA . PHE A 1 104 ? 11.635 10.788 -3.593 1.00 89.94 104 PHE A CA 1
ATOM 861 C C . PHE A 1 104 ? 11.841 9.715 -4.668 1.00 89.94 104 PHE A C 1
ATOM 863 O O . PHE A 1 104 ? 12.861 9.024 -4.656 1.00 89.94 104 PHE A O 1
ATOM 870 N N . TYR A 1 105 ? 10.936 9.634 -5.650 1.00 92.25 105 TYR A N 1
ATOM 871 C CA . TYR A 1 105 ? 11.059 8.655 -6.734 1.00 92.25 105 TYR A CA 1
ATOM 872 C C . TYR A 1 105 ? 12.260 8.921 -7.639 1.00 92.25 105 TYR A C 1
ATOM 874 O O . TYR A 1 105 ? 12.938 7.975 -8.028 1.00 92.25 105 TYR A O 1
ATOM 882 N N . ALA A 1 106 ? 12.571 10.187 -7.939 1.00 91.69 106 ALA A N 1
ATOM 883 C CA . ALA A 1 106 ? 13.764 10.523 -8.712 1.00 91.69 106 ALA A CA 1
ATOM 884 C C . ALA A 1 106 ? 15.041 10.012 -8.023 1.00 91.69 106 ALA A C 1
ATOM 886 O O . ALA A 1 106 ? 15.882 9.389 -8.669 1.00 91.69 106 ALA A O 1
ATOM 887 N N . SER A 1 107 ? 15.156 10.209 -6.705 1.00 92.62 107 SER A N 1
ATOM 888 C CA . SER A 1 107 ? 16.288 9.711 -5.918 1.00 92.62 107 SER A CA 1
ATOM 889 C C . SER A 1 107 ? 16.322 8.179 -5.865 1.00 92.62 107 SER A C 1
ATOM 891 O O . SER A 1 107 ? 17.389 7.587 -6.023 1.00 92.62 107 SER A O 1
ATOM 893 N N . LEU A 1 108 ? 15.165 7.530 -5.687 1.00 93.56 108 LEU A N 1
ATOM 894 C CA . LEU A 1 108 ? 15.048 6.070 -5.699 1.00 93.56 108 LEU A CA 1
ATOM 895 C C . LEU A 1 108 ? 15.538 5.491 -7.029 1.00 93.56 108 LEU A C 1
ATOM 897 O O . LEU A 1 108 ? 16.431 4.648 -7.045 1.00 93.56 108 LEU A O 1
ATOM 901 N N . PHE A 1 109 ? 14.992 5.961 -8.149 1.00 93.19 109 PHE A N 1
ATOM 902 C CA . PHE A 1 109 ? 15.329 5.431 -9.469 1.00 93.19 109 PHE A CA 1
ATOM 903 C C . PHE A 1 109 ? 16.764 5.764 -9.876 1.00 93.19 109 PHE A C 1
ATOM 905 O O . PHE A 1 109 ? 17.407 4.946 -10.527 1.00 93.19 109 PHE A O 1
ATOM 912 N N . GLN A 1 110 ? 17.311 6.902 -9.438 1.00 93.06 110 GLN A N 1
ATOM 913 C CA . GLN A 1 110 ? 18.729 7.210 -9.621 1.00 93.06 110 GLN A CA 1
ATOM 914 C C . GLN A 1 110 ? 19.628 6.160 -8.952 1.00 93.06 110 GLN A C 1
ATOM 916 O O . GLN A 1 110 ? 20.545 5.653 -9.598 1.00 93.06 110 GLN A O 1
ATOM 921 N N . VAL A 1 111 ? 19.366 5.823 -7.682 1.00 94.81 111 VAL A N 1
ATOM 922 C CA . VAL A 1 111 ? 20.140 4.798 -6.963 1.00 94.81 111 VAL A CA 1
ATOM 923 C C . VAL A 1 111 ? 19.928 3.428 -7.604 1.00 94.81 111 VAL A C 1
ATOM 925 O O . VAL A 1 111 ? 20.892 2.736 -7.901 1.00 94.81 111 VAL A O 1
ATOM 928 N N . LEU A 1 112 ? 18.689 3.035 -7.899 1.00 94.12 112 LEU A N 1
ATOM 929 C CA . LEU A 1 112 ? 18.422 1.734 -8.518 1.00 94.12 112 LEU A CA 1
ATOM 930 C C . LEU A 1 112 ? 19.134 1.572 -9.871 1.00 94.12 112 LEU A C 1
ATOM 932 O O . LEU A 1 112 ? 19.794 0.556 -10.096 1.00 94.12 112 LEU A O 1
ATOM 936 N N . ASN A 1 113 ? 19.079 2.584 -10.741 1.00 93.62 113 ASN A N 1
ATOM 937 C CA . ASN A 1 113 ? 19.744 2.548 -12.044 1.00 93.62 113 ASN A CA 1
ATOM 938 C C . ASN A 1 113 ? 21.272 2.431 -11.927 1.00 93.62 113 ASN A C 1
ATOM 940 O O . ASN A 1 113 ? 21.882 1.743 -12.745 1.00 93.62 113 ASN A O 1
ATOM 944 N N . SER A 1 114 ? 21.908 3.026 -10.907 1.00 94.62 114 SER A N 1
ATOM 945 C CA . SER A 1 114 ? 23.370 2.927 -10.754 1.00 94.62 114 SER A CA 1
ATOM 946 C C . SER A 1 114 ? 23.861 1.516 -10.420 1.00 94.62 114 SER A C 1
ATOM 948 O O . SER A 1 114 ? 25.022 1.205 -10.667 1.00 94.62 114 SER A O 1
ATOM 950 N N . TYR A 1 115 ? 22.995 0.661 -9.867 1.00 95.25 115 TYR A N 1
ATOM 951 C CA . TYR A 1 115 ? 23.319 -0.732 -9.535 1.00 95.25 115 TYR A CA 1
ATOM 952 C C . TYR A 1 115 ? 22.818 -1.730 -10.584 1.00 95.25 115 TYR A C 1
ATOM 954 O O . TYR A 1 115 ? 23.462 -2.755 -10.817 1.00 95.25 115 TYR A O 1
ATOM 962 N N . LEU A 1 116 ? 21.663 -1.466 -11.200 1.00 92.06 116 LEU A N 1
ATOM 963 C CA . LEU A 1 116 ? 21.056 -2.371 -12.179 1.00 92.06 116 LEU A CA 1
ATOM 964 C C . LEU A 1 116 ? 21.643 -2.200 -13.588 1.00 92.06 116 LEU A C 1
ATOM 966 O O . LEU A 1 116 ? 21.654 -3.169 -14.357 1.00 92.06 116 LEU A O 1
ATOM 970 N N . GLY A 1 117 ? 22.176 -1.016 -13.911 1.00 85.69 117 GLY A N 1
ATOM 971 C CA . GLY A 1 117 ? 22.729 -0.702 -15.229 1.00 85.69 117 GLY A CA 1
ATOM 972 C C . GLY A 1 117 ? 21.707 -0.939 -16.344 1.00 85.69 117 GLY A C 1
ATOM 973 O O . GLY A 1 117 ? 20.519 -0.681 -16.172 1.00 85.69 117 GLY A O 1
ATOM 974 N N . ASP A 1 118 ? 22.155 -1.516 -17.457 1.00 84.81 118 ASP A N 1
ATOM 975 C CA . ASP A 1 118 ? 21.315 -1.765 -18.642 1.00 84.81 118 ASP A CA 1
ATOM 976 C C . ASP A 1 118 ? 20.341 -2.950 -18.488 1.00 84.81 118 ASP A C 1
ATOM 978 O O . ASP A 1 118 ? 19.643 -3.325 -19.429 1.00 84.81 118 ASP A O 1
ATOM 982 N N . SER A 1 119 ? 20.286 -3.575 -17.308 1.00 86.62 119 SER A N 1
ATOM 983 C CA . SER A 1 119 ? 19.460 -4.768 -17.078 1.00 86.62 119 SER A CA 1
ATOM 984 C C . SER A 1 119 ? 17.962 -4.457 -17.045 1.00 86.62 119 SER A C 1
ATOM 986 O O . SER A 1 119 ? 17.155 -5.302 -17.431 1.00 86.62 119 SER A O 1
ATOM 988 N N . LEU A 1 120 ? 17.610 -3.256 -16.576 1.00 89.50 120 LEU A N 1
ATOM 989 C CA . LEU A 1 120 ? 16.264 -2.693 -16.572 1.00 89.50 120 LEU A CA 1
ATOM 990 C C . LEU A 1 120 ? 16.391 -1.175 -16.689 1.00 89.50 120 LEU A C 1
ATOM 992 O O . LEU A 1 120 ? 16.849 -0.513 -15.760 1.00 89.50 120 LEU A O 1
ATOM 996 N N . LYS A 1 121 ? 15.934 -0.619 -17.808 1.00 91.38 121 LYS A N 1
ATOM 997 C CA . LYS A 1 121 ? 15.837 0.824 -17.991 1.00 91.38 121 LYS A CA 1
ATOM 998 C C . LYS A 1 121 ? 14.655 1.351 -17.179 1.00 91.38 121 LYS A C 1
ATOM 1000 O O . LYS A 1 121 ? 13.500 1.163 -17.565 1.00 91.38 121 LYS A O 1
ATOM 1005 N N . MET A 1 122 ? 14.945 1.992 -16.049 1.00 93.31 122 MET A N 1
ATOM 1006 C CA . MET A 1 122 ? 13.933 2.554 -15.159 1.00 93.31 122 MET A CA 1
ATOM 1007 C C . MET A 1 122 ? 13.869 4.068 -15.308 1.00 93.31 122 MET A C 1
ATOM 1009 O O . MET A 1 122 ? 14.803 4.789 -14.961 1.00 93.31 122 MET A O 1
ATOM 1013 N N . GLU A 1 123 ? 12.740 4.555 -15.800 1.00 92.25 123 GLU A N 1
ATOM 1014 C CA . GLU A 1 123 ? 12.442 5.978 -15.893 1.00 92.25 123 GLU A CA 1
ATOM 1015 C C . GLU A 1 123 ? 11.210 6.316 -15.052 1.00 92.25 123 GLU A C 1
ATOM 1017 O O . GLU A 1 123 ? 10.375 5.467 -14.735 1.00 92.25 123 GLU A O 1
ATOM 1022 N N . GLY A 1 124 ? 11.061 7.589 -14.712 1.00 93.38 124 GLY A N 1
ATOM 1023 C CA . GLY A 1 124 ? 9.846 8.063 -14.079 1.00 93.38 124 GLY A CA 1
ATOM 1024 C C . GLY A 1 124 ? 9.709 9.567 -14.184 1.00 93.38 124 GLY A C 1
ATOM 1025 O O . GLY A 1 124 ? 10.678 10.291 -14.412 1.00 93.38 124 GLY A O 1
ATOM 1026 N N . GLY A 1 125 ? 8.477 10.029 -14.047 1.00 94.44 125 GLY A N 1
ATOM 1027 C CA . GLY A 1 125 ? 8.154 11.440 -14.125 1.00 94.44 125 GLY A CA 1
ATOM 1028 C C . GLY A 1 125 ? 6.714 11.698 -13.733 1.00 94.44 125 GLY A C 1
ATOM 1029 O O . GLY A 1 125 ? 5.834 10.865 -13.951 1.00 94.44 125 GLY A O 1
ATOM 1030 N N . TYR A 1 126 ? 6.457 12.891 -13.208 1.00 92.81 126 TYR A N 1
ATOM 1031 C CA . TYR A 1 126 ? 5.095 13.399 -13.204 1.00 92.81 126 TYR A CA 1
ATOM 1032 C C . TYR A 1 126 ? 4.683 13.703 -14.647 1.00 92.81 126 TYR A C 1
ATOM 1034 O O . TYR A 1 126 ? 5.401 14.400 -15.364 1.00 92.81 126 TYR A O 1
ATOM 1042 N N . LEU A 1 127 ? 3.521 13.198 -15.051 1.00 92.62 127 LEU A N 1
ATOM 1043 C CA . LEU A 1 127 ? 2.879 13.513 -16.322 1.00 92.62 127 LEU A CA 1
ATOM 1044 C C . LEU A 1 127 ? 1.403 13.804 -16.062 1.00 92.62 127 LEU A C 1
ATOM 1046 O O . LEU A 1 127 ? 0.748 13.076 -15.307 1.00 92.62 127 LEU A O 1
ATOM 1050 N N . GLU A 1 128 ? 0.878 14.829 -16.731 1.00 90.88 128 GLU A N 1
ATOM 1051 C CA . GLU A 1 128 ? -0.568 15.032 -16.844 1.00 90.88 128 GLU A CA 1
ATOM 1052 C C . GLU A 1 128 ? -1.224 13.780 -17.437 1.00 90.88 128 GLU A C 1
ATOM 1054 O O . GLU A 1 128 ? -0.625 13.098 -18.272 1.00 90.88 128 GLU A O 1
ATOM 1059 N N . HIS A 1 129 ? -2.451 13.461 -17.014 1.00 87.38 129 HIS A N 1
ATOM 1060 C CA . HIS A 1 129 ? -3.093 12.192 -17.373 1.00 87.38 129 HIS A CA 1
ATOM 1061 C C . HIS A 1 129 ? -3.181 11.972 -18.885 1.00 87.38 129 HIS A C 1
ATOM 1063 O O . HIS A 1 129 ? -2.799 10.907 -19.356 1.00 87.38 129 HIS A O 1
ATOM 1069 N N . THR A 1 130 ? -3.595 12.981 -19.651 1.00 88.19 130 THR A N 1
ATOM 1070 C CA . THR A 1 130 ? -3.688 12.898 -21.118 1.00 88.19 130 THR A CA 1
ATOM 1071 C C . THR A 1 130 ? -2.346 12.552 -21.765 1.00 88.19 130 THR A C 1
ATOM 1073 O O . THR A 1 130 ? -2.280 11.663 -22.609 1.00 88.19 130 THR A O 1
ATOM 1076 N N . ILE A 1 131 ? -1.259 13.184 -21.315 1.00 93.00 131 ILE A N 1
ATOM 1077 C CA . ILE A 1 131 ? 0.104 12.912 -21.794 1.00 93.00 131 ILE A CA 1
ATOM 1078 C C . ILE A 1 131 ? 0.554 11.507 -21.377 1.00 93.00 131 ILE A C 1
ATOM 1080 O O . ILE A 1 131 ? 1.167 10.791 -22.168 1.00 93.00 131 ILE A O 1
ATOM 1084 N N . ALA A 1 132 ? 0.254 11.103 -20.140 1.00 92.81 132 ALA A N 1
ATOM 1085 C CA . ALA A 1 132 ? 0.597 9.781 -19.629 1.00 92.81 132 ALA A CA 1
ATOM 1086 C C . ALA A 1 132 ? -0.077 8.668 -20.439 1.00 92.81 132 ALA A C 1
ATOM 1088 O O . ALA A 1 132 ? 0.582 7.689 -20.773 1.00 92.81 132 ALA A O 1
ATOM 1089 N N . PHE A 1 133 ? -1.353 8.838 -20.798 1.00 90.44 133 PHE A N 1
ATOM 1090 C CA . PHE A 1 133 ? -2.067 7.890 -21.650 1.00 90.44 133 PHE A CA 1
ATOM 1091 C C . PHE A 1 133 ? -1.433 7.809 -23.039 1.00 90.44 133 PHE A C 1
ATOM 1093 O O . PHE A 1 133 ? -1.025 6.730 -23.449 1.00 90.44 133 PHE A O 1
ATOM 1100 N N . GLU A 1 134 ? -1.237 8.931 -23.737 1.00 91.88 134 GLU A N 1
ATOM 1101 C CA . GLU A 1 134 ? -0.586 8.896 -25.057 1.00 91.88 134 GLU A CA 1
ATOM 1102 C C . GLU A 1 134 ? 0.807 8.250 -25.012 1.00 91.88 134 GLU A C 1
ATOM 1104 O O . GLU A 1 134 ? 1.171 7.487 -25.906 1.00 91.88 134 GLU A O 1
ATOM 1109 N N . ARG A 1 135 ? 1.574 8.474 -23.937 1.00 93.75 135 ARG A N 1
ATOM 1110 C CA . ARG A 1 135 ? 2.861 7.799 -23.742 1.00 93.75 135 ARG A CA 1
ATOM 1111 C C . ARG A 1 135 ? 2.696 6.293 -23.517 1.00 93.75 135 ARG A C 1
ATOM 1113 O O . ARG A 1 135 ? 3.477 5.534 -24.092 1.00 93.75 135 ARG A O 1
ATOM 1120 N N . ALA A 1 136 ? 1.707 5.868 -22.728 1.00 93.81 136 ALA A N 1
ATOM 1121 C CA . ALA A 1 136 ? 1.436 4.464 -22.414 1.00 93.81 136 ALA A CA 1
ATOM 1122 C C . ALA A 1 136 ? 1.147 3.613 -23.665 1.00 93.81 136 ALA A C 1
ATOM 1124 O O . ALA A 1 136 ? 1.467 2.428 -23.660 1.00 93.81 136 ALA A O 1
ATOM 1125 N N . LYS A 1 137 ? 0.672 4.217 -24.769 1.00 92.62 137 LYS A N 1
ATOM 1126 C CA . LYS A 1 137 ? 0.508 3.551 -26.081 1.00 92.62 137 LYS A CA 1
ATOM 1127 C C . LYS A 1 137 ? 1.781 2.957 -26.675 1.00 92.62 137 LYS A C 1
ATOM 1129 O O . LYS A 1 137 ? 1.701 2.073 -27.518 1.00 92.62 137 LYS A O 1
ATOM 1134 N N . ASN A 1 138 ? 2.949 3.411 -26.227 1.00 94.69 138 ASN A N 1
ATOM 1135 C CA . ASN A 1 138 ? 4.243 2.908 -26.695 1.00 94.69 138 ASN A CA 1
ATOM 1136 C C . ASN A 1 138 ? 4.794 1.754 -25.838 1.00 94.69 138 ASN A C 1
ATOM 1138 O O . ASN A 1 138 ? 5.955 1.372 -25.997 1.00 94.69 138 ASN A O 1
ATOM 1142 N N . TYR A 1 139 ? 3.998 1.237 -24.900 1.00 95.94 139 TYR A N 1
ATOM 1143 C CA . TYR A 1 139 ? 4.376 0.162 -23.988 1.00 95.94 139 TYR A CA 1
ATOM 1144 C C . TYR A 1 139 ? 3.537 -1.085 -24.269 1.00 95.94 139 TYR A C 1
ATOM 1146 O O . TYR A 1 139 ? 2.409 -1.002 -24.746 1.00 95.94 139 TYR A O 1
ATOM 1154 N N . CYS A 1 140 ? 4.099 -2.255 -23.976 1.00 96.56 140 CYS A N 1
ATOM 1155 C CA . CYS A 1 140 ? 3.453 -3.540 -24.241 1.00 96.56 140 CYS A CA 1
ATOM 1156 C C . CYS A 1 140 ? 2.406 -3.897 -23.180 1.00 96.56 140 CYS A C 1
ATOM 1158 O O . CYS A 1 140 ? 1.544 -4.735 -23.428 1.00 96.56 140 CYS A O 1
ATOM 1160 N N . PHE A 1 141 ? 2.514 -3.302 -21.991 1.00 96.81 141 PHE A N 1
ATOM 1161 C CA . PHE A 1 141 ? 1.604 -3.548 -20.882 1.00 96.81 141 PHE A CA 1
ATOM 1162 C C . PHE A 1 141 ? 1.487 -2.319 -19.985 1.00 96.81 141 PHE A C 1
ATOM 1164 O O . PHE A 1 141 ? 2.476 -1.614 -19.749 1.00 96.81 141 PHE A O 1
ATOM 1171 N N . VAL A 1 142 ? 0.294 -2.091 -19.438 1.00 96.06 142 VAL A N 1
ATOM 1172 C CA . VAL A 1 142 ? 0.035 -0.984 -18.511 1.00 96.06 142 VAL A CA 1
ATOM 1173 C C . VAL A 1 142 ? -0.433 -1.511 -17.158 1.00 96.06 142 VAL A C 1
ATOM 1175 O O . VAL A 1 142 ? -1.378 -2.287 -17.070 1.00 96.06 142 VAL A O 1
ATOM 1178 N N . ILE A 1 143 ? 0.206 -1.058 -16.082 1.00 96.50 143 ILE A N 1
ATOM 1179 C CA . ILE A 1 143 ? -0.212 -1.345 -14.708 1.00 96.50 143 ILE A CA 1
ATOM 1180 C C . ILE A 1 143 ? -0.777 -0.062 -14.105 1.00 96.50 143 ILE A C 1
ATOM 1182 O O . ILE A 1 143 ? -0.096 0.965 -14.056 1.00 96.50 143 ILE A O 1
ATOM 1186 N N . GLY A 1 144 ? -2.024 -0.106 -13.653 1.00 94.38 144 GLY A N 1
ATOM 1187 C CA . GLY A 1 144 ? -2.703 1.037 -13.057 1.00 94.38 144 GLY A CA 1
ATOM 1188 C C . GLY A 1 144 ? -3.001 0.836 -11.581 1.00 94.38 144 GLY A C 1
ATOM 1189 O O . GLY A 1 144 ? -3.514 -0.208 -11.199 1.00 94.38 144 GLY A O 1
ATOM 1190 N N . PHE A 1 145 ? -2.732 1.853 -10.766 1.00 93.44 145 PHE A N 1
ATOM 1191 C CA . PHE A 1 145 ? -3.190 1.937 -9.381 1.00 93.44 145 PHE A CA 1
ATOM 1192 C C . PHE A 1 145 ? -3.988 3.228 -9.213 1.00 93.44 145 PHE A C 1
ATOM 1194 O O . PHE A 1 145 ? -3.462 4.317 -9.464 1.00 93.44 145 PHE A O 1
ATOM 1201 N N . GLY A 1 146 ? -5.252 3.148 -8.793 1.00 88.25 146 GLY A N 1
ATOM 1202 C CA . GLY A 1 146 ? -6.032 4.371 -8.618 1.00 88.25 146 GLY A CA 1
ATOM 1203 C C . GLY A 1 146 ? -7.518 4.204 -8.337 1.00 88.25 146 GLY A C 1
ATOM 1204 O O . GLY A 1 146 ? -8.005 3.150 -7.938 1.00 88.25 146 GLY A O 1
ATOM 1205 N N . GLY A 1 147 ? -8.231 5.316 -8.515 1.00 85.81 147 GLY A N 1
ATOM 1206 C CA . GLY A 1 147 ? -9.674 5.408 -8.318 1.00 85.81 147 GLY A CA 1
ATOM 1207 C C . GLY A 1 147 ? -10.498 5.068 -9.551 1.00 85.81 147 GLY A C 1
ATOM 1208 O O . GLY A 1 147 ? -9.969 4.897 -10.648 1.00 85.81 147 GLY A O 1
ATOM 1209 N N . GLU A 1 148 ? -11.817 5.044 -9.369 1.00 82.56 148 GLU A N 1
ATOM 1210 C CA . GLU A 1 148 ? -12.798 4.726 -10.416 1.00 82.56 148 GLU A CA 1
ATOM 1211 C C . GLU A 1 148 ? -12.664 5.599 -11.672 1.00 82.56 148 GLU A C 1
ATOM 1213 O O . GLU A 1 148 ? -12.918 5.143 -12.783 1.00 82.56 148 GLU A O 1
ATOM 1218 N N . SER A 1 149 ? -12.248 6.861 -11.524 1.00 81.88 149 SER A N 1
ATOM 1219 C CA . SER A 1 149 ? -12.031 7.755 -12.666 1.00 81.88 149 SER A CA 1
ATOM 1220 C C . SER A 1 149 ? -10.907 7.265 -13.576 1.00 81.88 149 SER A C 1
ATOM 1222 O O . SER A 1 149 ? -11.046 7.325 -14.793 1.00 81.88 149 SER A O 1
ATOM 1224 N N . LEU A 1 150 ? -9.819 6.744 -13.001 1.00 85.00 150 LEU A N 1
ATOM 1225 C CA . LEU A 1 150 ? -8.731 6.136 -13.760 1.00 85.00 150 LEU A CA 1
ATOM 1226 C C . LEU A 1 150 ? -9.168 4.787 -14.339 1.00 85.00 150 LEU A C 1
ATOM 1228 O O . LEU A 1 150 ? -8.865 4.509 -15.495 1.00 85.00 150 LEU A O 1
ATOM 1232 N N . GLN A 1 151 ? -9.935 4.004 -13.575 1.00 86.31 151 GLN A N 1
ATOM 1233 C CA . GLN A 1 151 ? -10.469 2.716 -14.020 1.00 86.31 151 GLN A CA 1
ATOM 1234 C C . GLN A 1 151 ? -11.280 2.843 -15.312 1.00 86.31 151 GLN A C 1
ATOM 1236 O O . GLN A 1 151 ? -10.998 2.144 -16.277 1.00 86.31 151 GLN A O 1
ATOM 1241 N N . LYS A 1 152 ? -12.220 3.795 -15.369 1.00 84.00 152 LYS A N 1
ATOM 1242 C CA . LYS A 1 152 ? -13.055 4.042 -16.559 1.00 84.00 152 LYS A CA 1
ATOM 1243 C C . LYS A 1 152 ? -12.230 4.371 -17.803 1.00 84.00 152 LYS A C 1
ATOM 1245 O O . LYS A 1 152 ? -12.632 4.051 -18.916 1.00 84.00 152 LYS A O 1
ATOM 1250 N N . VAL A 1 153 ? -11.080 5.024 -17.626 1.00 81.38 153 VAL A N 1
ATOM 1251 C CA . VAL A 1 153 ? -10.172 5.321 -18.741 1.00 81.38 153 VAL A CA 1
ATOM 1252 C C . VAL A 1 153 ? -9.382 4.078 -19.159 1.00 81.38 153 VAL A C 1
ATOM 1254 O O . VAL A 1 153 ? -9.175 3.874 -20.351 1.00 81.38 153 VAL A O 1
ATOM 1257 N N . PHE A 1 154 ? -8.979 3.234 -18.204 1.00 83.62 154 PHE A N 1
ATOM 1258 C CA . PHE A 1 154 ? -8.336 1.943 -18.475 1.00 83.62 154 PHE A CA 1
ATOM 1259 C C . PHE A 1 154 ? -9.275 0.960 -19.190 1.00 83.62 154 PHE A C 1
ATOM 1261 O O . PHE A 1 154 ? -8.841 0.272 -20.103 1.00 83.62 154 PHE A O 1
ATOM 1268 N N . GLU A 1 155 ? -10.561 0.931 -18.832 1.00 83.25 155 GLU A N 1
ATOM 1269 C CA . GLU A 1 155 ? -11.581 0.097 -19.490 1.00 83.25 155 GLU A CA 1
ATOM 1270 C C . GLU A 1 155 ? -11.811 0.490 -20.959 1.00 83.25 155 GLU A C 1
ATOM 1272 O O . GLU A 1 155 ? -12.183 -0.346 -21.776 1.00 83.25 155 GLU A O 1
ATOM 1277 N N . ALA A 1 156 ? -11.560 1.754 -21.312 1.00 79.31 156 ALA A N 1
ATOM 1278 C CA . ALA A 1 156 ? -11.638 2.248 -22.685 1.00 79.31 156 ALA A CA 1
ATOM 1279 C C . ALA A 1 156 ? -10.343 2.022 -23.494 1.00 79.31 156 ALA A C 1
ATOM 1281 O O . ALA A 1 156 ? -10.261 2.443 -24.649 1.00 79.31 156 ALA A O 1
ATOM 1282 N N . TYR A 1 157 ? -9.314 1.415 -22.892 1.00 73.62 157 TYR A N 1
ATOM 1283 C CA . TYR A 1 157 ? -8.002 1.206 -23.499 1.00 73.62 157 TYR A CA 1
ATOM 1284 C C . TYR A 1 157 ? -7.887 -0.181 -24.138 1.00 73.62 157 TYR A C 1
ATOM 1286 O O . TYR A 1 157 ? -8.216 -1.188 -23.523 1.00 73.62 157 TYR A O 1
ATOM 1294 N N . GLU A 1 158 ? -7.334 -0.250 -25.349 1.00 80.75 158 GLU A N 1
ATOM 1295 C CA . GLU A 1 158 ? -7.114 -1.518 -26.072 1.00 80.75 158 GLU A CA 1
ATOM 1296 C C . GLU A 1 158 ? -5.747 -2.167 -25.770 1.00 80.75 158 GLU A C 1
ATOM 1298 O O . GLU A 1 158 ? -5.374 -3.167 -26.381 1.00 80.75 158 GLU A O 1
ATOM 1303 N N . ILE A 1 159 ? -4.964 -1.600 -24.846 1.00 84.75 159 ILE A N 1
ATOM 1304 C CA . ILE A 1 159 ? -3.647 -2.138 -24.474 1.00 84.75 159 ILE A CA 1
ATOM 1305 C C . ILE A 1 159 ? -3.821 -3.161 -23.352 1.00 84.75 159 ILE A C 1
ATOM 1307 O O . ILE A 1 159 ? -4.525 -2.852 -22.385 1.00 84.75 159 ILE A O 1
ATOM 1311 N N . PRO A 1 160 ? -3.129 -4.320 -23.409 1.00 92.62 160 PRO A N 1
ATOM 1312 C CA . PRO A 1 160 ? -3.052 -5.241 -22.283 1.00 92.62 160 PRO A CA 1
ATOM 1313 C C . PRO A 1 160 ? -2.728 -4.492 -20.992 1.00 92.62 160 PRO A C 1
ATOM 1315 O O . PRO A 1 160 ? -1.716 -3.788 -20.889 1.00 92.62 160 PRO A O 1
ATOM 1318 N N . SER A 1 161 ? -3.621 -4.590 -20.016 1.00 93.50 161 SER A N 1
ATOM 1319 C CA . SER A 1 161 ? -3.483 -3.830 -18.787 1.00 93.50 161 SER A CA 1
ATOM 1320 C C . SER A 1 161 ? -4.000 -4.585 -17.579 1.00 93.50 161 SER A C 1
ATOM 1322 O O . SER A 1 161 ? -4.894 -5.422 -17.667 1.00 93.50 161 SER A O 1
ATOM 1324 N N . LYS A 1 162 ? -3.419 -4.270 -16.422 1.00 93.81 162 LYS A N 1
ATOM 1325 C CA . LYS A 1 162 ? -3.928 -4.703 -15.125 1.00 93.81 162 LYS A CA 1
ATOM 1326 C C . LYS A 1 162 ? -4.155 -3.485 -14.253 1.00 93.81 162 LYS A C 1
ATOM 1328 O O . LYS A 1 162 ? -3.245 -2.680 -14.051 1.00 93.81 162 LYS A O 1
ATOM 1333 N N . PHE A 1 163 ? -5.373 -3.355 -13.750 1.00 93.69 163 PHE A N 1
ATOM 1334 C CA . PHE A 1 163 ? -5.784 -2.222 -12.943 1.00 93.69 163 PHE A CA 1
ATOM 1335 C C . PHE A 1 163 ? -6.139 -2.671 -11.527 1.00 93.69 163 PHE A C 1
ATOM 1337 O O . PHE A 1 163 ? -6.982 -3.540 -11.336 1.00 93.69 163 PHE A O 1
ATOM 1344 N N . PHE A 1 164 ? -5.511 -2.042 -10.540 1.00 93.31 164 PHE A N 1
ATOM 1345 C CA . PHE A 1 164 ? -5.787 -2.226 -9.124 1.00 93.31 164 PHE A CA 1
ATOM 1346 C C . PHE A 1 164 ? -6.578 -1.018 -8.619 1.00 93.31 164 PHE A C 1
ATOM 1348 O O . PHE A 1 164 ? -6.034 0.075 -8.415 1.00 93.31 164 PHE A O 1
ATOM 1355 N N . GLY A 1 165 ? -7.889 -1.223 -8.489 1.00 89.62 165 GLY A N 1
ATOM 1356 C CA . GLY A 1 165 ? -8.851 -0.177 -8.159 1.00 89.62 165 GLY A CA 1
ATOM 1357 C C . GLY A 1 165 ? -8.942 0.182 -6.680 1.00 89.62 165 GLY A C 1
ATOM 1358 O O . GLY A 1 165 ? -8.181 -0.286 -5.833 1.00 89.62 165 GLY A O 1
ATOM 1359 N N . SER A 1 166 ? -9.917 1.037 -6.371 1.00 86.94 166 SER A N 1
ATOM 1360 C CA . SER A 1 166 ? -10.168 1.486 -5.003 1.00 86.94 166 SER A CA 1
ATOM 1361 C C . SER A 1 166 ? -10.729 0.365 -4.144 1.00 86.94 166 SER A C 1
ATOM 1363 O O . SER A 1 166 ? -11.796 -0.179 -4.416 1.00 86.94 166 SER A O 1
ATOM 1365 N N . LYS A 1 167 ? -10.003 0.063 -3.071 1.00 90.56 167 LYS A N 1
ATOM 1366 C CA . LYS A 1 167 ? -10.384 -0.899 -2.042 1.00 90.56 167 LYS A CA 1
ATOM 1367 C C . LYS A 1 167 ? -10.087 -0.319 -0.662 1.00 90.56 167 LYS A C 1
ATOM 1369 O O . LYS A 1 167 ? -9.349 0.661 -0.542 1.00 90.56 167 LYS A O 1
ATOM 1374 N N . PHE A 1 168 ? -10.652 -0.914 0.380 1.00 91.75 168 PHE A N 1
ATOM 1375 C CA . PHE A 1 168 ? -10.437 -0.495 1.764 1.00 91.75 168 PHE A CA 1
ATOM 1376 C C . PHE A 1 168 ? -10.250 -1.681 2.701 1.00 91.75 168 PHE A C 1
ATOM 1378 O O . PHE A 1 168 ? -10.635 -2.805 2.380 1.00 91.75 168 PHE A O 1
ATOM 1385 N N . SER A 1 169 ? -9.670 -1.425 3.871 1.00 95.31 169 SER A N 1
ATOM 1386 C CA . SER A 1 169 ? -9.466 -2.452 4.889 1.00 95.31 169 SER A CA 1
ATOM 1387 C C . SER A 1 169 ? -10.375 -2.253 6.091 1.00 95.31 169 SER A C 1
ATOM 1389 O O . SER A 1 169 ? -10.709 -1.122 6.464 1.00 95.31 169 SER A O 1
ATOM 1391 N N . ILE A 1 170 ? -10.771 -3.372 6.692 1.00 96.56 170 ILE A N 1
ATOM 1392 C CA . ILE A 1 170 ? -11.607 -3.414 7.892 1.00 96.56 170 ILE A CA 1
ATOM 1393 C C . ILE A 1 170 ? -10.896 -4.144 9.028 1.00 96.56 170 ILE A C 1
ATOM 1395 O O . ILE A 1 170 ? -10.016 -4.973 8.804 1.00 96.56 170 ILE A O 1
ATOM 1399 N N . GLY A 1 171 ? -11.292 -3.823 10.250 1.00 97.06 171 GLY A N 1
ATOM 1400 C CA . GLY A 1 171 ? -10.832 -4.449 11.473 1.00 97.06 171 GLY A CA 1
ATOM 1401 C C . GLY A 1 171 ? -11.992 -5.139 12.175 1.00 97.06 171 GLY A C 1
ATOM 1402 O O . GLY A 1 171 ? -13.112 -4.630 12.148 1.00 97.06 171 GLY A O 1
ATOM 1403 N N . ILE A 1 172 ? -11.734 -6.271 12.819 1.00 97.12 172 ILE A N 1
ATOM 1404 C CA . ILE A 1 172 ? -12.722 -6.997 13.618 1.00 97.12 172 ILE A CA 1
ATOM 1405 C C . ILE A 1 172 ? -12.120 -7.307 14.981 1.00 97.12 172 ILE A C 1
ATOM 1407 O O . ILE A 1 172 ? -11.199 -8.120 15.075 1.00 97.12 172 ILE A O 1
ATOM 1411 N N . LEU A 1 173 ? -12.667 -6.674 16.015 1.00 95.44 173 LEU A N 1
ATOM 1412 C CA . LEU A 1 173 ? -12.399 -7.010 17.408 1.00 95.44 173 LEU A CA 1
ATOM 1413 C C . LEU A 1 173 ? -13.421 -8.046 17.857 1.00 95.44 173 LEU A C 1
ATOM 1415 O O . LEU A 1 173 ? -14.596 -7.722 18.001 1.00 95.44 173 LEU A O 1
ATOM 1419 N N . GLN A 1 174 ? -12.988 -9.291 18.042 1.00 88.81 174 GLN A N 1
ATOM 1420 C CA . GLN A 1 174 ? -13.858 -10.409 18.418 1.00 88.81 174 GLN A CA 1
ATOM 1421 C C . GLN A 1 174 ? -14.222 -10.406 19.906 1.00 88.81 174 GLN A C 1
ATOM 1423 O O . GLN A 1 174 ? -15.169 -11.078 20.314 1.00 88.81 174 GLN A O 1
ATOM 1428 N N . GLY A 1 175 ? -13.496 -9.648 20.726 1.00 82.25 175 GLY A N 1
ATOM 1429 C CA . GLY A 1 175 ? -13.752 -9.546 22.154 1.00 82.25 175 GLY A CA 1
ATOM 1430 C C . GLY A 1 175 ? -13.267 -8.232 22.747 1.00 82.25 175 GLY A C 1
ATOM 1431 O O . GLY A 1 175 ? -13.126 -7.219 22.063 1.00 82.25 175 GLY A O 1
ATOM 1432 N N . LYS A 1 176 ? -13.022 -8.251 24.059 1.00 84.06 176 LYS A N 1
ATOM 1433 C CA . LYS A 1 176 ? -12.462 -7.100 24.762 1.00 84.06 176 LYS A CA 1
ATOM 1434 C C . LYS A 1 176 ? -10.990 -6.940 24.385 1.00 84.06 176 LYS A C 1
ATOM 1436 O O . LYS A 1 176 ? -10.156 -7.740 24.803 1.00 84.06 176 LYS A O 1
ATOM 1441 N N . ALA A 1 177 ? -10.694 -5.893 23.625 1.00 88.12 177 ALA A N 1
ATOM 1442 C CA . ALA A 1 177 ? -9.339 -5.543 23.233 1.00 88.12 177 ALA A CA 1
ATOM 1443 C C . ALA A 1 177 ? -8.554 -4.983 24.423 1.00 88.12 177 ALA A C 1
ATOM 1445 O O . ALA A 1 177 ? -9.058 -4.146 25.175 1.00 88.12 177 ALA A O 1
ATOM 1446 N N . ASP A 1 178 ? -7.306 -5.416 24.578 1.00 91.94 178 ASP A N 1
ATOM 1447 C CA . ASP A 1 178 ? -6.370 -4.747 25.474 1.00 91.94 178 ASP A CA 1
ATOM 1448 C C . ASP A 1 178 ? -5.735 -3.517 24.805 1.00 91.94 178 ASP A C 1
ATOM 1450 O O . ASP A 1 178 ? -5.888 -3.255 23.607 1.00 91.94 178 ASP A O 1
ATOM 1454 N N . LYS A 1 179 ? -4.984 -2.747 25.596 1.00 93.44 179 LYS A N 1
ATOM 1455 C CA . LYS A 1 179 ? -4.319 -1.529 25.121 1.00 93.44 179 LYS A CA 1
ATOM 1456 C C . LYS A 1 179 ? -3.354 -1.787 23.964 1.00 93.44 179 LYS A C 1
ATOM 1458 O O . LYS A 1 179 ? -3.236 -0.937 23.088 1.00 93.44 179 LYS A O 1
ATOM 1463 N N . GLU A 1 180 ? -2.674 -2.931 23.939 1.00 94.81 180 GLU A N 1
ATOM 1464 C CA . GLU A 1 180 ? -1.716 -3.247 22.878 1.00 94.81 180 GLU A CA 1
ATOM 1465 C C . GLU A 1 180 ? -2.428 -3.517 21.550 1.00 94.81 180 GLU A C 1
ATOM 1467 O O . GLU A 1 180 ? -1.992 -3.034 20.505 1.00 94.81 180 GLU A O 1
ATOM 1472 N N . VAL A 1 181 ? -3.551 -4.240 21.577 1.00 96.00 181 VAL A N 1
ATOM 1473 C CA . VAL A 1 181 ? -4.411 -4.435 20.403 1.00 96.00 181 VAL A CA 1
ATOM 1474 C C . VAL A 1 181 ? -4.922 -3.091 19.886 1.00 96.00 181 VAL A C 1
ATOM 1476 O O . VAL A 1 181 ? -4.822 -2.834 18.689 1.00 96.00 181 VAL A O 1
ATOM 1479 N N . LEU A 1 182 ? -5.399 -2.205 20.763 1.00 96.50 182 LEU A N 1
ATOM 1480 C CA . LEU A 1 182 ? -5.902 -0.885 20.361 1.00 96.50 182 LEU A CA 1
ATOM 1481 C C . LEU A 1 182 ? -4.809 0.018 19.776 1.00 96.50 182 LEU A C 1
ATOM 1483 O O . LEU A 1 182 ? -5.061 0.754 18.822 1.00 96.50 182 LEU A O 1
ATOM 1487 N N . GLU A 1 183 ? -3.580 -0.062 20.288 1.00 96.62 183 GLU A N 1
ATOM 1488 C CA . GLU A 1 183 ? -2.434 0.611 19.671 1.00 96.62 183 GLU A CA 1
ATOM 1489 C C . GLU A 1 183 ? -2.148 0.046 18.276 1.00 96.62 183 GLU A C 1
ATOM 1491 O O . GLU A 1 183 ? -1.936 0.816 17.342 1.00 96.62 183 GLU A O 1
ATOM 1496 N N . ARG A 1 184 ? -2.210 -1.276 18.088 1.00 96.81 184 ARG A N 1
ATOM 1497 C CA . ARG A 1 184 ? -2.044 -1.904 16.766 1.00 96.81 184 ARG A CA 1
ATOM 1498 C C . ARG A 1 184 ? -3.153 -1.518 15.777 1.00 96.81 184 ARG A C 1
ATOM 1500 O O . ARG A 1 184 ? -2.852 -1.258 14.614 1.00 96.81 184 ARG A O 1
ATOM 1507 N N . VAL A 1 185 ? -4.401 -1.393 16.235 1.00 96.69 185 VAL A N 1
ATOM 1508 C CA . VAL A 1 185 ? -5.512 -0.825 15.444 1.00 96.69 185 VAL A CA 1
ATOM 1509 C C . VAL A 1 185 ? -5.180 0.601 15.003 1.00 96.69 185 VAL A C 1
ATOM 1511 O O . VAL A 1 185 ? -5.331 0.943 13.830 1.00 96.69 185 VAL A O 1
ATOM 1514 N N . ALA A 1 186 ? -4.701 1.436 15.928 1.00 94.94 186 ALA A N 1
ATOM 1515 C CA . ALA A 1 186 ? -4.324 2.812 15.626 1.00 94.94 186 ALA A CA 1
ATOM 1516 C C . ALA A 1 186 ? -3.178 2.894 14.604 1.00 94.94 186 ALA A C 1
ATOM 1518 O O . ALA A 1 186 ? -3.216 3.746 13.718 1.00 94.94 186 ALA A O 1
ATOM 1519 N N . TRP A 1 187 ? -2.191 1.997 14.691 1.00 94.75 187 TRP A N 1
ATOM 1520 C CA . TRP A 1 187 ? -1.107 1.879 13.711 1.00 94.75 187 TRP A CA 1
ATOM 1521 C C . TRP A 1 187 ? -1.629 1.581 12.306 1.00 94.75 187 TRP A C 1
ATOM 1523 O O . TRP A 1 187 ? -1.275 2.288 11.362 1.00 94.75 187 TRP A O 1
ATOM 1533 N N . ASP A 1 188 ? -2.498 0.579 12.169 1.00 95.19 188 ASP A N 1
ATOM 1534 C CA . ASP A 1 188 ? -3.071 0.225 10.871 1.00 95.19 188 ASP A CA 1
ATOM 1535 C C . ASP A 1 188 ? -3.980 1.329 10.314 1.00 95.19 188 ASP A C 1
ATOM 1537 O O . ASP A 1 188 ? -4.026 1.532 9.103 1.00 95.19 188 ASP A O 1
ATOM 1541 N N . ASN A 1 189 ? -4.707 2.060 11.164 1.00 93.25 189 ASN A N 1
ATOM 1542 C CA . ASN A 1 189 ? -5.520 3.189 10.718 1.00 93.25 189 ASN A CA 1
ATOM 1543 C C . ASN A 1 189 ? -4.656 4.364 10.240 1.00 93.25 189 ASN A C 1
ATOM 1545 O O . ASN A 1 189 ? -4.850 4.848 9.128 1.00 93.25 189 ASN A O 1
ATOM 1549 N N . LEU A 1 190 ? -3.710 4.819 11.065 1.00 91.31 190 LEU A N 1
ATOM 1550 C CA . LEU A 1 190 ? -2.960 6.053 10.822 1.00 91.31 190 LEU A CA 1
ATOM 1551 C C . LEU A 1 190 ? -1.895 5.921 9.730 1.00 91.31 190 LEU A C 1
ATOM 1553 O O . LEU A 1 190 ? -1.435 6.943 9.219 1.00 91.31 190 LEU A O 1
ATOM 1557 N N . ALA A 1 191 ? -1.511 4.704 9.342 1.00 90.50 191 ALA A N 1
ATOM 1558 C CA . ALA A 1 191 ? -0.566 4.464 8.257 1.00 90.50 191 ALA A CA 1
ATOM 1559 C C . ALA A 1 191 ? -0.943 5.213 6.966 1.00 90.50 191 ALA A C 1
ATOM 1561 O O . ALA A 1 191 ? -2.106 5.255 6.559 1.00 90.50 191 ALA A O 1
ATOM 1562 N N . PHE A 1 192 ? 0.068 5.806 6.332 1.00 86.62 192 PHE A N 1
ATOM 1563 C CA . PHE A 1 192 ? -0.001 6.620 5.120 1.00 86.62 192 PHE A CA 1
ATOM 1564 C C . PHE A 1 192 ? -1.119 7.662 5.145 1.00 86.62 192 PHE A C 1
ATOM 1566 O O . PHE A 1 192 ? -1.925 7.758 4.218 1.00 86.62 192 PHE A O 1
ATOM 1573 N N . ASP A 1 193 ? -1.186 8.433 6.237 1.00 82.19 193 ASP A N 1
ATOM 1574 C CA . ASP A 1 193 ? -2.186 9.491 6.416 1.00 82.19 193 ASP A CA 1
ATOM 1575 C C . ASP A 1 193 ? -3.623 8.951 6.280 1.00 82.19 193 ASP A C 1
ATOM 1577 O O . ASP A 1 193 ? -4.509 9.659 5.810 1.00 82.19 193 ASP A O 1
ATOM 1581 N N . THR A 1 194 ? -3.841 7.674 6.644 1.00 85.12 194 THR A N 1
ATOM 1582 C CA . THR A 1 194 ? -5.083 6.875 6.503 1.00 85.12 194 THR A CA 1
ATOM 1583 C C . THR A 1 194 ? -5.582 6.658 5.063 1.00 85.12 194 THR A C 1
ATOM 1585 O O . THR A 1 194 ? -6.706 6.199 4.842 1.00 85.12 194 THR A O 1
ATOM 1588 N N . LYS A 1 195 ? -4.796 7.054 4.058 1.00 80.56 195 LYS A N 1
ATOM 1589 C CA . LYS A 1 195 ? -5.246 7.085 2.661 1.00 80.56 195 LYS A CA 1
ATOM 1590 C C . LYS A 1 195 ? -4.997 5.791 1.911 1.00 80.56 195 LYS A C 1
ATOM 1592 O O . LYS A 1 195 ? -5.523 5.643 0.809 1.00 80.56 195 LYS A O 1
ATOM 1597 N N . GLY A 1 196 ? -4.168 4.897 2.440 1.00 87.06 196 GLY A N 1
ATOM 1598 C CA . GLY A 1 196 ? -3.862 3.626 1.798 1.00 87.06 196 GLY A CA 1
ATOM 1599 C C . GLY A 1 196 ? -5.076 2.700 1.778 1.00 87.06 196 GLY A C 1
ATOM 1600 O O . GLY A 1 196 ? -5.886 2.701 2.699 1.00 87.06 196 GLY A O 1
ATOM 1601 N N . CYS A 1 197 ? -5.185 1.845 0.759 1.00 90.50 197 CYS A N 1
ATOM 1602 C CA . CYS A 1 197 ? -6.214 0.796 0.728 1.00 90.50 197 CYS A CA 1
ATOM 1603 C C . CYS A 1 197 ? -6.055 -0.220 1.877 1.00 90.50 197 CYS A C 1
ATOM 1605 O O . CYS A 1 197 ? -7.022 -0.867 2.280 1.00 90.50 197 CYS A O 1
ATOM 1607 N N . LEU A 1 198 ? -4.837 -0.338 2.418 1.00 94.06 198 LEU A N 1
ATOM 1608 C CA . LEU A 1 198 ? -4.497 -1.144 3.592 1.00 94.06 198 LEU A CA 1
ATOM 1609 C C . LEU A 1 198 ? -4.719 -0.409 4.919 1.00 94.06 198 LEU A C 1
ATOM 1611 O O . LEU A 1 198 ? -4.636 -1.031 5.972 1.00 94.06 198 LEU A O 1
ATOM 1615 N N . SER A 1 199 ? -4.989 0.899 4.898 1.00 92.44 199 SER A N 1
ATOM 1616 C CA . SER A 1 199 ? -5.332 1.632 6.114 1.00 92.44 199 SER A CA 1
ATOM 1617 C C . SER A 1 199 ? -6.738 1.239 6.576 1.00 92.44 199 SER A C 1
ATOM 1619 O O . SER A 1 199 ? -7.661 1.115 5.763 1.00 92.44 199 SER A O 1
ATOM 1621 N N . LEU A 1 200 ? -6.917 1.030 7.882 1.00 93.88 200 LEU A N 1
ATOM 1622 C CA . LEU A 1 200 ? -8.224 0.667 8.438 1.00 93.88 200 LEU A CA 1
ATOM 1623 C C . LEU A 1 200 ? -9.225 1.812 8.285 1.00 93.88 200 LEU A C 1
ATOM 1625 O O . LEU A 1 200 ? -8.999 2.900 8.812 1.00 93.88 200 LEU A O 1
ATOM 1629 N N . ARG A 1 201 ? -10.351 1.545 7.615 1.00 92.12 201 ARG A N 1
ATOM 1630 C CA . ARG A 1 201 ? -11.485 2.479 7.498 1.00 92.12 201 ARG A CA 1
ATOM 1631 C C . ARG A 1 201 ? -12.622 2.170 8.458 1.00 92.12 201 ARG A C 1
ATOM 1633 O O . ARG A 1 201 ? -13.263 3.089 8.956 1.00 92.12 201 ARG A O 1
ATOM 1640 N N . VAL A 1 202 ? -12.867 0.889 8.714 1.00 95.00 202 VAL A N 1
ATOM 1641 C CA . VAL A 1 202 ? -13.955 0.425 9.581 1.00 95.00 202 VAL A CA 1
ATOM 1642 C C . VAL A 1 202 ? -13.384 -0.512 10.630 1.00 95.00 202 VAL A C 1
ATOM 1644 O O . VAL A 1 202 ? -12.583 -1.379 10.295 1.00 95.00 202 VAL A O 1
ATOM 1647 N N . LEU A 1 203 ? -13.803 -0.359 11.880 1.00 96.50 203 LEU A N 1
ATOM 1648 C CA . LEU A 1 203 ? -13.529 -1.293 12.963 1.00 96.50 203 LEU A CA 1
ATOM 1649 C C . LEU A 1 203 ? -14.858 -1.789 13.531 1.00 96.50 203 LEU A C 1
ATOM 1651 O O . LEU A 1 203 ? -15.616 -1.011 14.110 1.00 96.50 203 LEU A O 1
ATOM 1655 N N . PHE A 1 204 ? -15.125 -3.080 13.378 1.00 96.06 204 PHE A N 1
ATOM 1656 C CA . PHE A 1 204 ? -16.239 -3.748 14.035 1.00 96.06 204 PHE A CA 1
ATOM 1657 C C . PHE A 1 204 ? -15.844 -4.114 15.463 1.00 96.06 204 PHE A C 1
ATOM 1659 O O . PHE A 1 204 ? -14.769 -4.678 15.682 1.00 96.06 204 PHE A O 1
ATOM 1666 N N . SER A 1 205 ? -16.709 -3.793 16.422 1.00 94.75 205 SER A N 1
ATOM 1667 C CA . SER A 1 205 ? -16.492 -4.095 17.837 1.00 94.75 205 SER A CA 1
ATOM 1668 C C . SER A 1 205 ? -17.763 -4.608 18.504 1.00 94.75 205 SER A C 1
ATOM 1670 O O . SER A 1 205 ? -18.844 -4.057 18.296 1.00 94.75 205 SER A O 1
ATOM 1672 N N . PHE A 1 206 ? -17.607 -5.615 19.364 1.00 91.44 206 PHE A N 1
ATOM 1673 C CA . PHE A 1 206 ? -18.638 -6.067 20.306 1.00 91.44 206 PHE A CA 1
ATOM 1674 C C . PHE A 1 206 ? -18.580 -5.325 21.653 1.00 91.44 206 PHE A C 1
ATOM 1676 O O . PHE A 1 206 ? -19.483 -5.464 22.478 1.00 91.44 206 PHE A O 1
ATOM 1683 N N . ASP A 1 207 ? -17.520 -4.548 21.903 1.00 87.31 207 ASP A N 1
ATOM 1684 C CA . ASP A 1 207 ? -17.308 -3.816 23.151 1.00 87.31 207 ASP A CA 1
ATOM 1685 C C . ASP A 1 207 ? -17.551 -2.313 22.962 1.00 87.31 207 ASP A C 1
ATOM 1687 O O . ASP A 1 207 ? -16.865 -1.642 22.189 1.00 87.31 207 ASP A O 1
ATOM 1691 N N . ARG A 1 208 ? -18.505 -1.764 23.721 1.00 77.00 208 ARG A N 1
ATOM 1692 C CA . ARG A 1 208 ? -18.809 -0.323 23.751 1.00 77.00 208 ARG A CA 1
ATOM 1693 C C . ARG A 1 208 ? -17.885 0.468 24.670 1.00 77.00 208 ARG A C 1
ATOM 1695 O O . ARG A 1 208 ? -17.836 1.692 24.597 1.00 77.00 208 ARG A O 1
ATOM 1702 N N . HIS A 1 209 ? -17.165 -0.194 25.569 1.00 84.31 209 HIS A N 1
ATOM 1703 C CA . HIS A 1 209 ? -16.354 0.470 26.587 1.00 84.31 209 HIS A CA 1
ATOM 1704 C C . HIS A 1 209 ? -14.964 0.870 26.079 1.00 84.31 209 HIS A C 1
ATOM 1706 O O . HIS A 1 209 ? -14.307 1.711 26.693 1.00 84.31 209 HIS A O 1
ATOM 1712 N N . MET A 1 210 ? -14.547 0.365 24.915 1.00 89.50 210 MET A N 1
ATOM 1713 C CA . MET A 1 210 ? -13.228 0.640 24.345 1.00 89.50 210 MET A CA 1
ATOM 1714 C C . MET A 1 210 ? -13.053 2.057 23.773 1.00 89.50 210 MET A C 1
ATOM 1716 O O . MET A 1 210 ? -11.937 2.416 23.413 1.00 89.50 210 MET A O 1
ATOM 1720 N N . ARG A 1 211 ? -14.108 2.882 23.660 1.00 91.06 211 ARG A N 1
ATOM 1721 C CA . ARG A 1 211 ? -14.044 4.181 22.948 1.00 91.06 211 ARG A CA 1
ATOM 1722 C C . ARG A 1 211 ? -12.942 5.103 23.476 1.00 91.06 211 ARG A C 1
ATOM 1724 O O . ARG A 1 211 ? -12.179 5.673 22.699 1.00 91.06 211 ARG A O 1
ATOM 1731 N N . ASN A 1 212 ? -12.852 5.237 24.800 1.00 91.75 212 ASN A N 1
ATOM 1732 C CA . ASN A 1 212 ? -11.853 6.092 25.443 1.00 91.75 212 ASN A CA 1
ATOM 1733 C C . ASN A 1 212 ? -10.444 5.499 25.345 1.00 91.75 212 ASN A C 1
ATOM 1735 O O . ASN A 1 212 ? -9.489 6.238 25.120 1.00 91.75 212 ASN A O 1
ATOM 1739 N N . GLU A 1 213 ? -10.312 4.181 25.488 1.00 93.94 213 GLU A N 1
ATOM 1740 C CA . GLU A 1 213 ? -9.019 3.499 25.386 1.00 93.94 213 GLU A CA 1
ATOM 1741 C C . GLU A 1 213 ? -8.479 3.543 23.950 1.00 93.94 213 GLU A C 1
ATOM 1743 O O . GLU A 1 213 ? -7.306 3.849 23.747 1.00 93.94 213 GLU A O 1
ATOM 1748 N N . LEU A 1 214 ? -9.344 3.348 22.949 1.00 95.12 214 LEU A N 1
ATOM 1749 C CA . LEU A 1 214 ? -8.992 3.488 21.538 1.00 95.12 214 LEU A CA 1
ATOM 1750 C C . LEU A 1 214 ? -8.572 4.921 21.224 1.00 95.12 214 LEU A C 1
ATOM 1752 O O . LEU A 1 214 ? -7.562 5.125 20.560 1.00 95.12 214 LEU A O 1
ATOM 1756 N N . TRP A 1 215 ? -9.316 5.914 21.716 1.00 94.38 215 TRP A N 1
ATOM 1757 C CA . TRP A 1 215 ? -8.949 7.315 21.529 1.00 94.38 215 TRP A CA 1
ATOM 1758 C C . TRP A 1 215 ? -7.544 7.608 22.071 1.00 94.38 215 TRP A C 1
ATOM 1760 O O . TRP A 1 215 ? -6.714 8.156 21.353 1.00 94.38 215 TRP A O 1
ATOM 1770 N N . GLN A 1 216 ? -7.242 7.164 23.295 1.00 95.06 216 GLN A N 1
ATOM 1771 C CA . GLN A 1 216 ? -5.912 7.326 23.892 1.00 95.06 216 GLN A CA 1
ATOM 1772 C C . GLN A 1 216 ? -4.818 6.609 23.091 1.00 95.06 216 GLN A C 1
ATOM 1774 O O . GLN A 1 216 ? -3.725 7.153 22.912 1.00 95.06 216 GLN A O 1
ATOM 1779 N N . ALA A 1 217 ? -5.101 5.402 22.595 1.00 95.94 217 ALA A N 1
ATOM 1780 C CA . ALA A 1 217 ? -4.182 4.656 21.743 1.00 95.94 217 ALA A CA 1
ATOM 1781 C C . ALA A 1 217 ? -3.893 5.413 20.437 1.00 95.94 217 ALA A C 1
ATOM 1783 O O . ALA A 1 217 ? -2.735 5.560 20.047 1.00 95.94 217 ALA A O 1
ATOM 1784 N N . VAL A 1 218 ? -4.923 5.972 19.801 1.00 94.31 218 VAL A N 1
ATOM 1785 C CA . VAL A 1 218 ? -4.788 6.745 18.561 1.00 94.31 218 VAL A CA 1
ATOM 1786 C C . VAL A 1 218 ? -4.042 8.053 18.808 1.00 94.31 218 VAL A C 1
ATOM 1788 O O . VAL A 1 218 ? -3.124 8.374 18.056 1.00 94.31 218 VAL A O 1
ATOM 1791 N N . GLU A 1 219 ? -4.323 8.767 19.899 1.00 93.00 219 GLU A N 1
ATOM 1792 C CA . GLU A 1 219 ? -3.553 9.952 20.286 1.00 93.00 219 GLU A CA 1
ATOM 1793 C C . GLU A 1 219 ? -2.073 9.622 20.495 1.00 93.00 219 GLU A C 1
ATOM 1795 O O . GLU A 1 219 ? -1.201 10.349 20.011 1.00 93.00 219 GLU A O 1
ATOM 1800 N N . LYS A 1 220 ? -1.771 8.510 21.173 1.00 94.00 220 LYS A N 1
ATOM 1801 C CA . LYS A 1 220 ? -0.397 8.041 21.379 1.00 94.00 220 LYS A CA 1
ATOM 1802 C C . LYS A 1 220 ? 0.289 7.738 20.047 1.00 94.00 220 LYS A C 1
ATOM 1804 O O . LYS A 1 220 ? 1.372 8.266 19.799 1.00 94.00 220 LYS A O 1
ATOM 1809 N N . VAL A 1 221 ? -0.331 6.929 19.188 1.00 93.31 221 VAL A N 1
ATOM 1810 C CA . VAL A 1 221 ? 0.260 6.525 17.903 1.00 93.31 221 VAL A CA 1
ATOM 1811 C C . VAL A 1 221 ? 0.372 7.706 16.942 1.00 93.31 221 VAL A C 1
ATOM 1813 O O . VAL A 1 221 ? 1.376 7.810 16.247 1.00 93.31 221 VAL A O 1
ATOM 1816 N N . SER A 1 222 ? -0.556 8.665 16.967 1.00 90.69 222 SER A N 1
ATOM 1817 C CA . SER A 1 222 ? -0.490 9.871 16.127 1.00 90.69 222 SER A CA 1
ATOM 1818 C C . SER A 1 222 ? 0.724 10.761 16.408 1.00 90.69 222 SER A C 1
ATOM 1820 O O . SER A 1 222 ? 1.130 11.531 15.546 1.00 90.69 222 SER A O 1
ATOM 1822 N N . LYS A 1 223 ? 1.360 10.638 17.580 1.00 88.94 223 LYS A N 1
ATOM 1823 C CA . LYS A 1 223 ? 2.635 11.316 17.873 1.00 88.94 223 LYS A CA 1
ATOM 1824 C C . LYS A 1 223 ? 3.830 10.638 17.199 1.00 88.94 223 LYS A C 1
ATOM 1826 O O . LYS A 1 223 ? 4.852 11.281 16.992 1.00 88.94 223 LYS A O 1
ATOM 1831 N N . ILE A 1 224 ? 3.707 9.349 16.884 1.00 88.12 224 ILE A N 1
ATOM 1832 C CA . ILE A 1 224 ? 4.735 8.534 16.222 1.00 88.12 224 ILE A CA 1
ATOM 1833 C C . ILE A 1 224 ? 4.529 8.558 14.702 1.00 88.12 224 ILE A C 1
ATOM 1835 O O . ILE A 1 224 ? 5.486 8.684 13.941 1.00 88.12 224 ILE A O 1
ATOM 1839 N N . LEU A 1 225 ? 3.269 8.467 14.274 1.00 85.38 225 LEU A N 1
ATOM 1840 C CA . LEU A 1 225 ? 2.806 8.570 12.897 1.00 85.38 225 LEU A CA 1
ATOM 1841 C C . LEU A 1 225 ? 1.953 9.832 12.723 1.00 85.38 225 LEU A C 1
ATOM 1843 O O . LEU A 1 225 ? 0.733 9.723 12.579 1.00 85.38 225 LEU A O 1
ATOM 1847 N N . PRO A 1 226 ? 2.560 11.031 12.742 1.00 79.94 226 PRO A N 1
ATOM 1848 C CA . PRO A 1 226 ? 1.809 12.262 12.562 1.00 79.94 226 PRO A CA 1
ATOM 1849 C C . PRO A 1 226 ? 1.137 12.261 11.183 1.00 79.94 226 PRO A C 1
ATOM 1851 O O . PRO A 1 226 ? 1.828 12.120 10.168 1.00 79.94 226 PRO A O 1
ATOM 1854 N N . PRO A 1 227 ? -0.197 12.409 11.110 1.00 73.75 227 PRO A N 1
ATOM 1855 C CA . PRO A 1 227 ? -0.851 12.703 9.848 1.00 73.75 227 PRO A CA 1
ATOM 1856 C C . PRO A 1 227 ? -0.471 14.127 9.430 1.00 73.75 227 PRO A C 1
ATOM 1858 O O . PRO A 1 227 ? -0.723 15.100 10.146 1.00 73.75 227 PRO A O 1
ATOM 1861 N N . GLU A 1 228 ? 0.210 14.243 8.293 1.00 69.75 228 GLU A N 1
ATOM 1862 C CA . GLU A 1 228 ? 0.823 15.502 7.850 1.00 69.75 228 GLU A CA 1
ATOM 1863 C C . GLU A 1 228 ? -0.118 16.422 7.091 1.00 69.75 228 GLU A C 1
ATOM 1865 O O . GLU A 1 228 ? 0.150 17.614 6.944 1.00 69.75 228 GLU A O 1
ATOM 1870 N N . SER A 1 229 ? -1.177 15.877 6.520 1.00 63.66 229 SER A N 1
ATOM 1871 C CA . SER A 1 229 ? -1.984 16.664 5.612 1.00 63.66 229 SER A CA 1
ATOM 1872 C C . SER A 1 229 ? -2.956 17.564 6.359 1.00 63.66 229 SER A C 1
ATOM 1874 O O . SER A 1 229 ? -3.618 17.143 7.299 1.00 63.66 229 SER A O 1
ATOM 1876 N N . ASP A 1 230 ? -3.076 18.791 5.872 1.00 60.94 230 ASP A N 1
ATOM 1877 C CA . ASP A 1 230 ? -3.945 19.815 6.432 1.00 60.94 230 ASP A CA 1
ATOM 1878 C C . ASP A 1 230 ? -5.406 19.605 6.004 1.00 60.94 230 ASP A C 1
ATOM 1880 O O . ASP A 1 230 ? -5.736 19.704 4.819 1.00 60.94 230 ASP A O 1
ATOM 1884 N N . PHE A 1 231 ? -6.287 19.340 6.973 1.00 58.47 231 PHE A N 1
ATOM 1885 C CA . PHE A 1 231 ? -7.726 19.185 6.737 1.00 58.47 231 PHE A CA 1
ATOM 1886 C C . PHE A 1 231 ? -8.409 20.410 6.139 1.00 58.47 231 PHE A C 1
ATOM 1888 O O . PHE A 1 231 ? -9.437 20.256 5.486 1.00 58.47 231 PHE A O 1
ATOM 1895 N N . ARG A 1 232 ? -7.852 21.614 6.313 1.00 53.09 232 ARG A N 1
ATOM 1896 C CA . ARG A 1 232 ? -8.493 22.860 5.859 1.00 53.09 232 ARG A CA 1
ATOM 1897 C C . ARG A 1 232 ? -8.710 22.916 4.345 1.00 53.09 232 ARG A C 1
ATOM 1899 O O . ARG A 1 232 ? -9.487 23.741 3.877 1.00 53.09 232 ARG A O 1
ATOM 1906 N N . PHE A 1 233 ? -8.020 22.060 3.591 1.00 52.16 233 PHE A N 1
ATOM 1907 C CA . PHE A 1 233 ? -8.090 21.980 2.132 1.00 52.16 233 PHE A CA 1
ATOM 1908 C C . PHE A 1 233 ? -8.638 20.635 1.629 1.00 52.16 233 PHE A C 1
ATOM 1910 O O . PHE A 1 233 ? -8.470 20.315 0.454 1.00 52.16 233 PHE A O 1
ATOM 1917 N N . ASP A 1 234 ? -9.245 19.830 2.504 1.00 60.94 234 ASP A N 1
ATOM 1918 C CA . ASP A 1 234 ? -9.657 18.459 2.207 1.00 60.94 234 ASP A CA 1
ATOM 1919 C C . ASP A 1 234 ? -11.184 18.297 2.320 1.00 60.94 234 ASP A C 1
ATOM 1921 O O . ASP A 1 234 ? -11.793 18.679 3.318 1.00 60.94 234 ASP A O 1
ATOM 1925 N N . GLU A 1 235 ? -11.802 17.685 1.304 1.00 63.19 235 GLU A N 1
ATOM 1926 C CA . GLU A 1 235 ? -13.235 17.338 1.265 1.00 63.19 235 GLU A CA 1
ATOM 1927 C C . GLU A 1 235 ? -13.640 16.401 2.424 1.00 63.19 235 GLU A C 1
ATOM 1929 O O . GLU A 1 235 ? -14.812 16.320 2.792 1.00 63.19 235 GLU A O 1
ATOM 1934 N N . SER A 1 236 ? -12.656 15.745 3.051 1.00 63.41 236 SER A N 1
ATOM 1935 C CA . SER A 1 236 ? -12.809 14.846 4.200 1.00 63.41 236 SER A CA 1
ATOM 1936 C C . SER A 1 236 ? -13.611 15.440 5.365 1.00 63.41 236 SER A C 1
ATOM 1938 O O . SER A 1 236 ? -14.511 14.784 5.886 1.00 63.41 236 SER A O 1
ATOM 1940 N N . GLU A 1 237 ? -13.300 16.670 5.794 1.00 66.12 237 GLU A N 1
ATOM 1941 C CA . GLU A 1 237 ? -13.966 17.289 6.952 1.00 66.12 237 GLU A CA 1
ATOM 1942 C C . GLU A 1 237 ? -15.439 17.594 6.638 1.00 66.12 237 GLU A C 1
ATOM 1944 O O . GLU A 1 237 ? -16.325 17.346 7.459 1.00 66.12 237 GLU A O 1
ATOM 1949 N N . TYR A 1 238 ? -15.713 18.046 5.412 1.00 70.19 238 TYR A N 1
ATOM 1950 C CA . TYR A 1 238 ? -17.070 18.288 4.937 1.00 70.19 238 TYR A CA 1
ATOM 1951 C C . TYR A 1 238 ? -17.901 17.001 4.888 1.00 70.19 238 TYR A C 1
ATOM 1953 O O . TYR A 1 238 ? -19.037 16.996 5.359 1.00 70.19 238 TYR A O 1
ATOM 1961 N N . GLU A 1 239 ? -17.349 15.897 4.379 1.00 73.50 239 GLU A N 1
ATOM 1962 C CA . GLU A 1 239 ? -18.083 14.629 4.284 1.00 73.50 239 GLU A CA 1
ATOM 1963 C C . GLU A 1 239 ? -18.380 14.009 5.659 1.00 73.50 239 GLU A C 1
ATOM 1965 O O . GLU A 1 239 ? -19.475 13.480 5.865 1.00 73.50 239 GLU A O 1
ATOM 1970 N N . VAL A 1 240 ? -17.477 14.130 6.642 1.00 73.69 240 VAL A N 1
ATOM 1971 C CA . VAL A 1 240 ? -17.784 13.728 8.029 1.00 73.69 240 VAL A CA 1
ATOM 1972 C C . VAL A 1 240 ? -18.911 14.589 8.595 1.00 73.69 240 VAL A C 1
ATOM 1974 O O . VAL A 1 240 ? -19.887 14.055 9.125 1.00 73.69 240 VAL A O 1
ATOM 1977 N N . TYR A 1 241 ? -18.825 15.914 8.445 1.00 75.44 241 TYR A N 1
ATOM 1978 C CA . TYR A 1 241 ? -19.862 16.813 8.948 1.00 75.44 241 TYR A CA 1
ATOM 1979 C C . TYR A 1 241 ? -21.201 16.639 8.244 1.00 75.44 241 TYR A C 1
ATOM 1981 O O . TYR A 1 241 ? -22.227 16.756 8.895 1.00 75.44 241 TYR A O 1
ATOM 1989 N N . LYS A 1 242 ? -21.237 16.305 6.957 1.00 79.06 242 LYS A N 1
ATOM 1990 C CA . LYS A 1 242 ? -22.477 16.003 6.230 1.00 79.06 242 LYS A CA 1
ATOM 1991 C C . LYS A 1 242 ? -23.197 14.775 6.792 1.00 79.06 242 LYS A C 1
ATOM 1993 O O . LYS A 1 242 ? -24.424 14.713 6.771 1.00 79.06 242 LYS A O 1
ATOM 1998 N N . ASN A 1 243 ? -22.440 13.823 7.330 1.00 81.19 243 ASN A N 1
ATOM 1999 C CA . ASN A 1 243 ? -22.958 12.580 7.891 1.00 81.19 243 ASN A CA 1
ATOM 2000 C C . ASN A 1 243 ? -23.096 12.609 9.423 1.00 81.19 243 ASN A C 1
ATOM 2002 O O . ASN A 1 243 ? -23.453 11.591 10.011 1.00 81.19 243 ASN A O 1
ATOM 2006 N N . PHE A 1 244 ? -22.875 13.759 10.076 1.00 81.44 244 PHE A N 1
ATOM 2007 C CA . PHE A 1 244 ? -22.815 13.862 11.541 1.00 81.44 244 PHE A CA 1
ATOM 2008 C C . PHE A 1 244 ? -24.043 13.293 12.265 1.00 81.44 244 PHE A C 1
ATOM 2010 O O . PHE A 1 244 ? -23.912 12.714 13.338 1.00 81.44 244 PHE A O 1
ATOM 2017 N N . GLN A 1 245 ? -25.226 13.418 11.656 1.00 83.50 245 GLN A N 1
ATOM 2018 C CA . GLN A 1 245 ? -26.497 12.927 12.194 1.00 83.50 245 GLN A CA 1
ATOM 2019 C C . GLN A 1 245 ? -26.561 11.398 12.342 1.00 83.50 245 GLN A C 1
ATOM 2021 O O . GLN A 1 245 ? -27.416 10.890 13.063 1.00 83.50 245 GLN A O 1
ATOM 2026 N N . PHE A 1 246 ? -25.686 10.663 11.651 1.00 85.56 246 PHE A N 1
ATOM 2027 C CA . PHE A 1 246 ? -25.615 9.203 11.707 1.00 85.56 246 PHE A CA 1
ATOM 2028 C C . PHE A 1 246 ? -24.610 8.695 12.749 1.00 85.56 246 PHE A C 1
ATOM 2030 O O . PHE A 1 246 ? -24.522 7.486 12.973 1.00 85.56 246 PHE A O 1
ATOM 2037 N N . PHE A 1 247 ? -23.862 9.597 13.390 1.00 89.88 247 PHE A N 1
ATOM 2038 C CA . PHE A 1 247 ? -22.868 9.251 14.397 1.00 89.88 247 PHE A CA 1
ATOM 2039 C C . PHE A 1 247 ? -23.392 9.528 15.799 1.00 89.88 247 PHE A C 1
ATOM 2041 O O . PHE A 1 247 ? -23.983 10.567 16.079 1.00 89.88 247 PHE A O 1
ATOM 2048 N N . GLU A 1 248 ? -23.133 8.591 16.701 1.00 90.81 248 GLU A N 1
ATOM 2049 C CA . GLU A 1 248 ? -23.409 8.773 18.124 1.00 90.81 248 GLU A CA 1
ATOM 2050 C C . GLU A 1 248 ? -22.369 9.675 18.783 1.00 90.81 248 GLU A C 1
ATOM 2052 O O . GLU A 1 248 ? -22.662 10.390 19.738 1.00 90.81 248 GLU A O 1
ATOM 2057 N N . GLU A 1 249 ? -21.135 9.616 18.287 1.00 91.06 249 GLU A N 1
ATOM 2058 C CA . GLU A 1 249 ? -20.013 10.374 18.812 1.00 91.06 249 GLU A CA 1
ATOM 2059 C C . GLU A 1 249 ? -18.984 10.609 17.706 1.00 91.06 249 GLU A C 1
ATOM 2061 O O . GLU A 1 249 ? -18.714 9.730 16.885 1.00 91.06 249 GLU A O 1
ATOM 2066 N N . ILE A 1 250 ? -18.387 11.798 17.709 1.00 90.75 250 ILE A N 1
ATOM 2067 C CA . ILE A 1 250 ? -17.294 12.175 16.817 1.00 90.75 250 ILE A CA 1
ATOM 2068 C C . ILE A 1 250 ? -16.154 12.678 17.694 1.00 90.75 250 ILE A C 1
ATOM 2070 O O . ILE A 1 250 ? -16.317 13.646 18.438 1.00 90.75 250 ILE A O 1
ATOM 2074 N N . LYS A 1 251 ? -14.986 12.046 17.587 1.00 91.19 251 LYS A N 1
ATOM 2075 C CA . LYS A 1 251 ? -13.741 12.549 18.166 1.00 91.19 251 LYS A CA 1
ATOM 2076 C C . LYS A 1 251 ? -12.832 13.047 17.049 1.00 91.19 251 LYS A C 1
ATOM 2078 O O . LYS A 1 251 ? -12.535 12.319 16.102 1.00 91.19 251 LYS A O 1
ATOM 2083 N N . LYS A 1 252 ? -12.402 14.302 17.163 1.00 88.50 252 LYS A N 1
ATOM 2084 C CA . LYS A 1 252 ? -11.538 14.979 16.192 1.00 88.50 252 LYS A CA 1
ATOM 2085 C C . LYS A 1 252 ? -10.123 15.099 16.752 1.00 88.50 252 LYS A C 1
ATOM 2087 O O . LYS A 1 252 ? -9.935 15.690 17.813 1.00 88.50 252 LYS A O 1
ATOM 2092 N N . GLY A 1 253 ? -9.149 14.544 16.035 1.00 86.00 253 GLY A N 1
ATOM 2093 C CA . GLY A 1 253 ? -7.725 14.782 16.266 1.00 86.00 253 GLY A CA 1
ATOM 2094 C C . GLY A 1 253 ? -7.228 15.975 15.453 1.00 86.00 253 GLY A C 1
ATOM 2095 O O . GLY A 1 253 ? -8.015 16.686 14.832 1.00 86.00 253 GLY A O 1
ATOM 2096 N N . SER A 1 254 ? -5.911 16.187 15.408 1.00 79.88 254 SER A N 1
ATOM 2097 C CA . SER A 1 254 ? -5.340 17.278 14.605 1.00 79.88 254 SER A CA 1
ATOM 2098 C C . SER A 1 254 ? -5.640 17.104 13.113 1.00 79.88 254 SER A C 1
ATOM 2100 O O . SER A 1 254 ? -6.118 18.041 12.487 1.00 79.88 254 SER A O 1
ATOM 2102 N N . ASN A 1 255 ? -5.396 15.897 12.579 1.00 79.75 255 ASN A N 1
ATOM 2103 C CA . ASN A 1 255 ? -5.550 15.554 11.159 1.00 79.75 255 ASN A CA 1
ATOM 2104 C C . ASN A 1 255 ? -6.192 14.159 10.926 1.00 79.75 255 ASN A C 1
ATOM 2106 O O . ASN A 1 255 ? -5.916 13.497 9.930 1.00 79.75 255 ASN A O 1
ATOM 2110 N N . TYR A 1 256 ? -7.047 13.694 11.846 1.00 85.44 256 TYR A N 1
ATOM 2111 C CA . TYR A 1 256 ? -7.888 12.496 11.685 1.00 85.44 256 TYR A CA 1
ATOM 2112 C C . TYR A 1 256 ? -9.206 12.608 12.476 1.00 85.44 256 TYR A C 1
ATOM 2114 O O . TYR A 1 256 ? -9.322 13.428 13.391 1.00 85.44 256 TYR A O 1
ATOM 2122 N N . PHE A 1 257 ? -10.172 11.747 12.158 1.00 88.50 257 PHE A N 1
ATOM 2123 C CA . PHE A 1 257 ? -11.429 11.561 12.882 1.00 88.50 257 PHE A CA 1
ATOM 2124 C C . PHE A 1 257 ? -11.604 10.111 13.333 1.00 88.50 257 PHE A C 1
ATOM 2126 O O . PHE A 1 257 ? -11.218 9.170 12.640 1.00 88.50 257 PHE A O 1
ATOM 2133 N N . ILE A 1 258 ? -12.263 9.942 14.476 1.00 92.31 258 ILE A N 1
ATOM 2134 C CA . ILE A 1 258 ? -12.876 8.679 14.879 1.00 92.31 258 ILE A CA 1
ATOM 2135 C C . ILE A 1 258 ? -14.357 8.941 15.078 1.00 92.31 258 ILE A C 1
ATOM 2137 O O . ILE A 1 258 ? -14.736 9.823 15.851 1.00 92.31 258 ILE A O 1
ATOM 2141 N N . VAL A 1 259 ? -15.186 8.185 14.371 1.00 92.44 259 VAL A N 1
ATOM 2142 C CA . VAL A 1 259 ? -16.642 8.300 14.450 1.00 92.44 259 VAL A CA 1
ATOM 2143 C C . VAL A 1 259 ? -17.222 7.001 14.978 1.00 92.44 259 VAL A C 1
ATOM 2145 O O . VAL A 1 259 ? -16.785 5.920 14.592 1.00 92.44 259 VAL A O 1
ATOM 2148 N N . PHE A 1 260 ? -18.197 7.101 15.871 1.00 92.62 260 PHE A N 1
ATOM 2149 C CA . PHE A 1 260 ? -18.862 5.955 16.483 1.00 92.62 260 PHE A CA 1
ATOM 2150 C C . PHE A 1 260 ? -20.299 5.877 15.988 1.00 92.62 260 PHE A C 1
ATOM 2152 O O . PHE A 1 260 ? -21.006 6.885 15.923 1.00 92.62 260 PHE A O 1
ATOM 2159 N N . SER A 1 261 ? -20.730 4.674 15.631 1.00 91.50 261 SER A N 1
ATOM 2160 C CA . SER A 1 261 ? -22.026 4.437 14.999 1.00 91.50 261 SER A CA 1
ATOM 2161 C C . SER A 1 261 ? -22.563 3.051 15.334 1.00 91.50 261 SER A C 1
ATOM 2163 O O . SER A 1 261 ? -21.792 2.108 15.508 1.00 91.50 261 SER A O 1
ATOM 2165 N N . LYS A 1 262 ? -23.894 2.916 15.365 1.00 88.38 262 LYS A N 1
ATOM 2166 C CA . LYS A 1 262 ? -24.561 1.610 15.507 1.00 88.38 262 LYS A CA 1
ATOM 2167 C C . LYS A 1 262 ? -24.578 0.790 14.221 1.00 88.38 262 LYS A C 1
ATOM 2169 O O . LYS A 1 262 ? -24.780 -0.409 14.274 1.00 88.38 262 LYS A O 1
ATOM 2174 N N . ASN A 1 263 ? -24.440 1.447 13.074 1.00 87.56 263 ASN A N 1
ATOM 2175 C CA . ASN A 1 263 ? -24.474 0.820 11.760 1.00 87.56 263 ASN A CA 1
ATOM 2176 C C . ASN A 1 263 ? -23.346 1.393 10.912 1.00 87.56 263 ASN A C 1
ATOM 2178 O O . ASN A 1 263 ? -22.949 2.543 11.106 1.00 87.56 263 ASN A O 1
ATOM 2182 N N . PHE A 1 264 ? -22.883 0.618 9.933 1.00 89.00 264 PHE A N 1
ATOM 2183 C CA . PHE A 1 264 ? -21.992 1.146 8.911 1.00 89.00 264 PHE A CA 1
ATOM 2184 C C . PHE A 1 264 ? -22.659 2.314 8.170 1.00 89.00 264 PHE A C 1
ATOM 2186 O O . PHE A 1 264 ? -23.835 2.258 7.810 1.00 89.00 264 PHE A O 1
ATOM 2193 N N . VAL A 1 265 ? -21.887 3.373 7.948 1.00 86.69 265 VAL A N 1
ATOM 2194 C CA . VAL A 1 265 ? -22.296 4.580 7.234 1.00 86.69 265 VAL A CA 1
ATOM 2195 C C . VAL A 1 265 ? -21.294 4.701 6.115 1.00 86.69 265 VAL A C 1
ATOM 2197 O O . VAL A 1 265 ? -20.097 4.780 6.365 1.00 86.69 265 VAL A O 1
ATOM 2200 N N . GLU A 1 266 ? -21.768 4.674 4.879 1.00 79.06 266 GLU A N 1
ATOM 2201 C CA . GLU A 1 266 ? -20.869 4.755 3.741 1.00 79.06 266 GLU A CA 1
ATOM 2202 C C . GLU A 1 266 ? -20.225 6.144 3.700 1.00 79.06 266 GLU A C 1
ATOM 2204 O O . GLU A 1 266 ? -20.829 7.129 3.279 1.00 79.06 266 GLU A O 1
ATOM 2209 N N . LEU A 1 267 ? -19.001 6.222 4.218 1.00 66.94 267 LEU A N 1
ATOM 2210 C CA . LEU A 1 267 ? -18.207 7.435 4.253 1.00 66.94 267 LEU A CA 1
ATOM 2211 C C . LEU A 1 267 ? -17.200 7.398 3.116 1.00 66.94 267 LEU A C 1
ATOM 2213 O O . LEU A 1 267 ? -16.302 6.556 3.076 1.00 66.94 267 LEU A O 1
ATOM 2217 N N . SER A 1 268 ? -17.302 8.373 2.221 1.00 59.19 268 SER A N 1
ATOM 2218 C CA . SER A 1 268 ? -16.238 8.668 1.266 1.00 59.19 268 SER A CA 1
ATOM 2219 C C . SER A 1 268 ? -15.039 9.340 1.939 1.00 59.19 268 SER A C 1
ATOM 2221 O O . SER A 1 268 ? -13.965 9.349 1.341 1.00 59.19 268 SER A O 1
ATOM 2223 N N . ALA A 1 269 ? -15.194 9.849 3.170 1.00 63.62 269 ALA A N 1
ATOM 2224 C CA . ALA A 1 269 ? -14.201 10.652 3.876 1.00 63.62 269 ALA A CA 1
ATOM 2225 C C . ALA A 1 269 ? -12.892 9.875 4.135 1.00 63.62 269 ALA A C 1
ATOM 2227 O O . ALA A 1 269 ? -12.861 8.949 4.954 1.00 63.62 269 ALA A O 1
ATOM 2228 N N . PRO A 1 270 ? -11.776 10.253 3.485 1.00 65.06 270 PRO A N 1
ATOM 2229 C CA . PRO A 1 270 ? -10.443 9.894 3.963 1.00 65.06 270 PRO A CA 1
ATOM 2230 C C . PRO A 1 270 ? -10.261 10.302 5.438 1.00 65.06 270 PRO A C 1
ATOM 2232 O O . PRO A 1 270 ? -10.971 11.168 5.948 1.00 65.06 270 PRO A O 1
ATOM 2235 N N . ARG A 1 271 ? -9.291 9.708 6.147 1.00 76.44 271 ARG A N 1
ATOM 2236 C CA . ARG A 1 271 ? -8.906 10.141 7.512 1.00 76.44 271 ARG A CA 1
ATOM 2237 C C . ARG A 1 271 ? -9.948 9.987 8.586 1.00 76.44 271 ARG A C 1
ATOM 2239 O O . ARG A 1 271 ? -9.858 10.641 9.620 1.00 76.44 271 ARG A O 1
ATOM 2246 N N . THR A 1 272 ? -10.869 9.060 8.377 1.00 85.88 272 THR A N 1
ATOM 2247 C CA . THR A 1 272 ? -11.876 8.706 9.365 1.00 85.88 272 THR A CA 1
ATOM 2248 C C . THR A 1 272 ? -11.823 7.212 9.634 1.00 85.88 272 THR A C 1
ATOM 2250 O O . THR A 1 272 ? -11.940 6.414 8.705 1.00 85.88 272 THR A O 1
ATOM 2253 N N . LEU A 1 273 ? -11.650 6.839 10.902 1.00 92.38 273 LEU A N 1
ATOM 2254 C CA . LEU A 1 273 ? -11.930 5.486 11.367 1.00 92.38 273 LEU A CA 1
ATOM 2255 C C . LEU A 1 273 ? -13.375 5.436 11.861 1.00 92.38 273 LEU A C 1
ATOM 2257 O O . LEU A 1 273 ? -13.715 6.089 12.849 1.00 92.38 273 LEU A O 1
ATOM 2261 N N . GLN A 1 274 ? -14.218 4.659 11.188 1.00 93.75 274 GLN A N 1
ATOM 2262 C CA . GLN A 1 274 ? -15.566 4.386 11.663 1.00 93.75 274 GLN A CA 1
ATOM 2263 C C . GLN A 1 274 ? -15.573 3.169 12.581 1.00 93.75 274 GLN A C 1
ATOM 2265 O O . GLN A 1 274 ? -15.204 2.069 12.176 1.00 93.75 274 GLN A O 1
ATOM 2270 N N . ILE A 1 275 ? -16.049 3.356 13.804 1.00 95.06 275 ILE A N 1
ATOM 2271 C CA . ILE A 1 275 ? -16.308 2.281 14.753 1.00 95.06 275 ILE A CA 1
ATOM 2272 C C . ILE A 1 275 ? -17.776 1.891 14.629 1.00 95.06 275 ILE A C 1
ATOM 2274 O O . ILE A 1 275 ? -18.672 2.714 14.856 1.00 95.06 275 ILE A O 1
ATOM 2278 N N . VAL A 1 276 ? -18.010 0.639 14.243 1.00 94.62 276 VAL A N 1
ATOM 2279 C CA . VAL A 1 276 ? -19.345 0.057 14.115 1.00 94.62 276 VAL A CA 1
ATOM 2280 C C . VAL A 1 276 ? -19.536 -0.937 15.248 1.00 94.62 276 VAL A C 1
ATOM 2282 O O . VAL A 1 276 ? -18.857 -1.962 15.320 1.00 94.62 276 VAL A O 1
ATOM 2285 N N . GLU A 1 277 ? -20.448 -0.606 16.153 1.00 92.06 277 GLU A N 1
ATOM 2286 C CA . GLU A 1 277 ? -20.809 -1.494 17.251 1.00 92.06 277 GLU A CA 1
ATOM 2287 C C . GLU A 1 277 ? -21.779 -2.562 16.754 1.00 92.06 277 GLU A C 1
ATOM 2289 O O . GLU A 1 277 ? -22.887 -2.238 16.333 1.00 92.06 277 GLU A O 1
ATOM 2294 N N . VAL A 1 278 ? -21.368 -3.824 16.831 1.00 92.94 278 VAL A N 1
ATOM 2295 C CA . VAL A 1 278 ? -22.144 -4.973 16.350 1.00 92.94 278 VAL A CA 1
ATOM 2296 C C . VAL A 1 278 ? -22.586 -5.853 17.508 1.00 92.94 278 VAL A C 1
ATOM 2298 O O . VAL A 1 278 ? -21.931 -5.923 18.549 1.00 92.94 278 VAL A O 1
ATOM 2301 N N . SER A 1 279 ? -23.712 -6.542 17.331 1.00 91.19 279 SER A N 1
ATOM 2302 C CA . SER A 1 279 ? -24.248 -7.472 18.334 1.00 91.19 279 SER A CA 1
ATOM 2303 C C . SER A 1 279 ? -23.954 -8.933 17.990 1.00 91.19 279 SER A C 1
ATOM 2305 O O . SER A 1 279 ? -24.037 -9.802 18.858 1.00 91.19 279 SER A O 1
ATOM 2307 N N . SER A 1 280 ? -23.614 -9.221 16.731 1.00 91.75 280 SER A N 1
ATOM 2308 C CA . SER A 1 280 ? -23.345 -10.572 16.239 1.00 91.75 280 SER A CA 1
ATOM 2309 C C . SER A 1 280 ? -22.312 -10.606 15.104 1.00 91.75 280 SER A C 1
ATOM 2311 O O . SER A 1 280 ? -22.140 -9.638 14.367 1.00 91.75 280 SER A O 1
ATOM 2313 N N . ILE A 1 281 ? -21.648 -11.754 14.927 1.00 91.50 281 ILE A N 1
ATOM 2314 C CA . ILE A 1 281 ? -20.778 -12.012 13.762 1.00 91.50 281 ILE A CA 1
ATOM 2315 C C . ILE A 1 281 ? -21.574 -11.945 12.448 1.00 91.50 281 ILE A C 1
ATOM 2317 O O . ILE A 1 281 ? -21.029 -11.511 11.437 1.00 91.50 281 ILE A O 1
ATOM 2321 N N . GLY A 1 282 ? -22.867 -12.291 12.470 1.00 93.25 282 GLY A N 1
ATOM 2322 C CA . GLY A 1 282 ? -23.730 -12.253 11.287 1.00 93.25 282 GLY A CA 1
ATOM 2323 C C . GLY A 1 282 ? -23.837 -10.863 10.649 1.00 93.25 282 GLY A C 1
ATOM 2324 O O . GLY A 1 282 ? -23.873 -10.759 9.429 1.00 93.25 282 GLY A O 1
ATOM 2325 N N . GLU A 1 283 ? -23.792 -9.789 11.444 1.00 93.31 283 GLU A N 1
ATOM 2326 C CA . GLU A 1 283 ? -23.772 -8.409 10.922 1.00 93.31 283 GLU A CA 1
ATOM 2327 C C . GLU A 1 283 ? -22.484 -8.110 10.136 1.00 93.31 283 GLU A C 1
ATOM 2329 O O . GLU A 1 283 ? -22.504 -7.416 9.117 1.00 93.31 283 GLU A O 1
ATOM 2334 N N . ILE A 1 284 ? -21.356 -8.669 10.582 1.00 94.50 284 ILE A N 1
ATOM 2335 C CA . ILE A 1 284 ? -20.070 -8.543 9.889 1.00 94.50 284 ILE A CA 1
ATOM 2336 C C . ILE A 1 284 ? -20.084 -9.376 8.603 1.00 94.50 284 ILE A C 1
ATOM 2338 O O . ILE A 1 284 ? -19.624 -8.908 7.563 1.00 94.50 284 ILE A O 1
ATOM 2342 N N . GLU A 1 285 ? -20.628 -10.594 8.646 1.00 94.62 285 GLU A N 1
ATOM 2343 C CA . GLU A 1 285 ? -20.774 -11.451 7.464 1.00 94.62 285 GLU A CA 1
ATOM 2344 C C . GLU A 1 285 ? -21.668 -10.803 6.400 1.00 94.62 285 GLU A C 1
ATOM 2346 O O . GLU A 1 285 ? -21.318 -10.813 5.219 1.00 94.62 285 GLU A O 1
ATOM 2351 N N . GLU A 1 286 ? -22.775 -10.175 6.805 1.00 93.56 286 GLU A N 1
ATOM 2352 C CA . GLU A 1 286 ? -23.651 -9.420 5.906 1.00 93.56 286 GLU A CA 1
ATOM 2353 C C . GLU A 1 286 ? -22.908 -8.241 5.263 1.00 93.56 286 GLU A C 1
ATOM 2355 O O . GLU A 1 286 ? -22.953 -8.065 4.040 1.00 93.56 286 GLU A O 1
ATOM 2360 N N . PHE A 1 287 ? -22.160 -7.470 6.061 1.00 93.94 287 PHE A N 1
ATOM 2361 C CA . PHE A 1 287 ? -21.320 -6.389 5.549 1.00 93.94 287 PHE A CA 1
ATOM 2362 C C . PHE A 1 287 ? -20.306 -6.906 4.522 1.00 93.94 287 PHE A C 1
ATOM 2364 O O . PHE A 1 287 ? -20.196 -6.363 3.421 1.00 93.94 287 PHE A O 1
ATOM 2371 N N . ILE A 1 288 ? -19.582 -7.976 4.848 1.00 94.12 288 ILE A N 1
ATOM 2372 C CA . ILE A 1 288 ? -18.567 -8.549 3.962 1.00 94.12 288 ILE A CA 1
ATOM 2373 C C . ILE A 1 288 ? -19.205 -9.081 2.686 1.00 94.12 288 ILE A C 1
ATOM 2375 O O . ILE A 1 288 ? -18.679 -8.822 1.609 1.00 94.12 288 ILE A O 1
ATOM 2379 N N . SER A 1 289 ? -20.356 -9.750 2.772 1.00 93.50 289 SER A N 1
ATOM 2380 C CA . SER A 1 289 ? -21.098 -10.207 1.596 1.00 93.50 289 SER A CA 1
ATOM 2381 C C . SER A 1 289 ? -21.467 -9.040 0.677 1.00 93.50 289 SER A C 1
ATOM 2383 O O . SER A 1 289 ? -21.347 -9.155 -0.542 1.00 93.50 289 SER A O 1
ATOM 2385 N N . ARG A 1 290 ? -21.886 -7.903 1.246 1.00 93.50 290 ARG A N 1
ATOM 2386 C CA . ARG A 1 290 ? -22.281 -6.709 0.488 1.00 93.50 290 ARG A CA 1
ATOM 2387 C C . ARG A 1 290 ? -21.096 -5.967 -0.133 1.00 93.50 290 ARG A C 1
ATOM 2389 O O . ARG A 1 290 ? -21.200 -5.504 -1.265 1.00 93.50 290 ARG A O 1
ATOM 2396 N N . TYR A 1 291 ? -19.982 -5.858 0.586 1.00 92.50 291 TYR A N 1
ATOM 2397 C CA . TYR A 1 291 ? -18.823 -5.050 0.185 1.00 92.50 291 TYR A CA 1
ATOM 2398 C C . TYR A 1 291 ? -17.628 -5.880 -0.299 1.00 92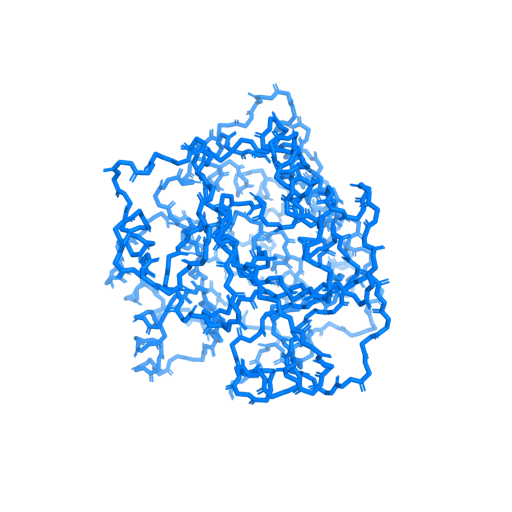.50 291 TYR A C 1
ATOM 2400 O O . TYR A 1 291 ? -16.529 -5.352 -0.460 1.00 92.50 291 TYR A O 1
ATOM 2408 N N . ASN A 1 292 ? -17.833 -7.168 -0.575 1.00 91.50 292 ASN A N 1
ATOM 2409 C CA . ASN A 1 292 ? -16.764 -8.142 -0.779 1.00 91.50 292 ASN A CA 1
ATOM 2410 C C . ASN A 1 292 ? -15.739 -7.732 -1.850 1.00 91.50 292 ASN A C 1
ATOM 2412 O O . ASN A 1 292 ? -14.538 -7.908 -1.670 1.00 91.50 292 ASN A O 1
ATOM 2416 N N . LEU A 1 293 ? -16.209 -7.158 -2.963 1.00 90.62 293 LEU A N 1
ATOM 2417 C CA . LEU A 1 293 ? -15.366 -6.733 -4.090 1.00 90.62 293 LEU A CA 1
ATOM 2418 C C . LEU A 1 293 ? -14.473 -5.523 -3.764 1.00 90.62 293 LEU A C 1
ATOM 2420 O O . LEU A 1 293 ? -13.461 -5.307 -4.427 1.00 90.62 293 LEU A O 1
ATOM 2424 N N . TYR A 1 294 ? -14.823 -4.766 -2.726 1.00 90.69 294 TYR A N 1
ATOM 2425 C CA . TYR A 1 294 ? -14.126 -3.553 -2.303 1.00 90.69 294 TYR A CA 1
ATOM 2426 C C . TYR A 1 294 ? -13.169 -3.792 -1.128 1.00 90.69 294 TYR A C 1
ATOM 2428 O O . TYR A 1 294 ? -12.466 -2.870 -0.713 1.00 90.69 294 TYR A O 1
ATOM 2436 N N . LEU A 1 295 ? -13.112 -5.014 -0.587 1.00 93.81 295 LEU A N 1
ATOM 2437 C CA . LEU A 1 295 ? -12.225 -5.346 0.523 1.00 93.81 295 LEU A CA 1
ATOM 2438 C C . LEU A 1 295 ? -10.793 -5.565 0.033 1.00 93.81 295 LEU A C 1
ATOM 2440 O O . LEU A 1 295 ? -10.506 -6.445 -0.778 1.00 93.81 295 LEU A O 1
AT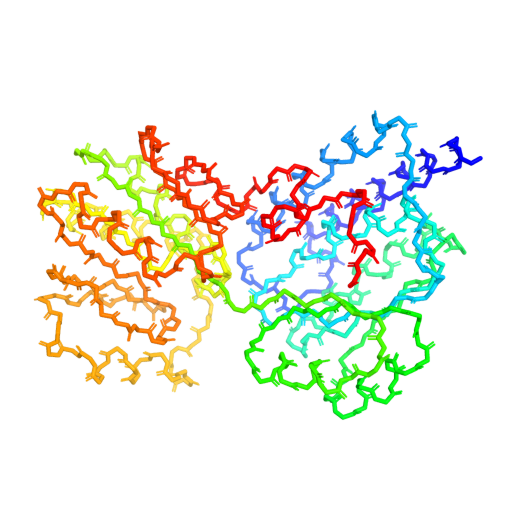OM 2444 N N . GLN A 1 296 ? -9.871 -4.779 0.577 1.00 95.19 296 GLN A N 1
ATOM 2445 C CA . GLN A 1 296 ? -8.439 -4.948 0.379 1.00 95.19 296 GLN A CA 1
ATOM 2446 C C . GLN A 1 296 ? -7.844 -5.892 1.417 1.00 95.19 296 GLN A C 1
ATOM 2448 O O . GLN A 1 296 ? -7.054 -6.773 1.068 1.00 95.19 296 GLN A O 1
ATOM 2453 N N . GLY A 1 297 ? -8.204 -5.678 2.680 1.00 96.19 297 GLY A N 1
ATOM 2454 C CA . GLY A 1 297 ? -7.600 -6.337 3.822 1.00 96.19 297 GLY A CA 1
ATOM 2455 C C . GLY A 1 297 ? -8.561 -6.465 4.994 1.00 96.19 297 GLY A C 1
ATOM 2456 O O . GLY A 1 297 ? -9.468 -5.648 5.164 1.00 96.19 297 GLY A O 1
ATOM 2457 N N . ILE A 1 298 ? -8.358 -7.500 5.801 1.00 97.50 298 ILE A N 1
ATOM 2458 C CA . ILE A 1 298 ? -9.046 -7.671 7.079 1.00 97.50 298 ILE A CA 1
ATOM 2459 C C . ILE A 1 298 ? -7.998 -7.875 8.170 1.00 97.50 298 ILE A C 1
ATOM 2461 O O . ILE A 1 298 ? -7.166 -8.778 8.066 1.00 97.50 298 ILE A O 1
ATOM 2465 N N . ALA A 1 299 ? -8.052 -7.048 9.210 1.00 97.75 299 ALA A N 1
ATOM 2466 C CA . ALA A 1 299 ? -7.310 -7.264 10.443 1.00 97.75 299 ALA A CA 1
ATOM 2467 C C . ALA A 1 299 ? -8.235 -7.809 11.537 1.00 97.75 299 ALA A C 1
ATOM 2469 O O . ALA A 1 299 ? -9.368 -7.346 11.674 1.00 97.75 299 ALA A O 1
ATOM 2470 N N . SER A 1 300 ? -7.781 -8.782 12.323 1.00 96.50 300 SER A N 1
ATOM 2471 C CA . SER A 1 300 ? -8.540 -9.268 13.480 1.00 96.50 300 SER A CA 1
ATOM 2472 C C . SER A 1 300 ? -7.625 -9.674 14.632 1.00 96.50 300 SER A C 1
ATOM 2474 O O . SER A 1 300 ? -6.445 -9.945 14.437 1.00 96.50 300 SER A O 1
ATOM 2476 N N . ASP A 1 301 ? -8.170 -9.681 15.845 1.00 94.00 301 ASP A N 1
ATOM 2477 C CA . ASP A 1 301 ? -7.546 -10.212 17.061 1.00 94.00 301 ASP A CA 1
ATOM 2478 C C . ASP A 1 301 ? -7.885 -11.697 17.300 1.00 94.00 301 ASP A C 1
ATOM 2480 O O . ASP A 1 301 ? -7.443 -12.287 18.285 1.00 94.00 301 ASP A O 1
ATOM 2484 N N . GLY A 1 302 ? -8.642 -12.313 16.387 1.00 90.69 302 GLY A N 1
ATOM 2485 C CA . GLY A 1 302 ? -9.013 -13.722 16.423 1.00 90.69 302 GLY A CA 1
ATOM 2486 C C . GLY A 1 302 ? -9.133 -14.348 15.027 1.00 90.69 302 GLY A C 1
ATOM 2487 O O . GLY A 1 302 ? -8.992 -13.669 14.006 1.00 90.69 302 GLY A O 1
ATOM 2488 N N . PRO A 1 303 ? -9.383 -15.667 14.953 1.00 88.44 303 PRO A N 1
ATOM 2489 C CA . PRO A 1 303 ? -9.491 -16.380 13.685 1.00 88.44 303 PRO A CA 1
ATOM 2490 C C . PRO A 1 303 ? -10.712 -15.919 12.885 1.00 88.44 303 PRO A C 1
ATOM 2492 O O . PRO A 1 303 ? -11.816 -15.806 13.416 1.00 88.44 303 PRO A O 1
ATOM 2495 N N . ILE A 1 304 ? -10.528 -15.709 11.583 1.00 86.88 304 ILE A N 1
ATOM 2496 C CA . ILE A 1 304 ? -11.607 -15.351 10.658 1.00 86.88 304 ILE A CA 1
ATOM 2497 C C . ILE A 1 304 ? -12.089 -16.613 9.947 1.00 86.88 304 ILE A C 1
ATOM 2499 O O . ILE A 1 304 ? -11.322 -17.242 9.220 1.00 86.88 304 ILE A O 1
ATOM 2503 N N . LEU A 1 305 ? -13.350 -16.990 10.171 1.00 82.94 305 LEU A N 1
ATOM 2504 C CA . LEU A 1 305 ? -13.907 -18.268 9.703 1.00 82.94 305 LEU A CA 1
ATOM 2505 C C . LEU A 1 305 ? -14.868 -18.142 8.512 1.00 82.94 305 LEU A C 1
ATOM 2507 O O . LEU A 1 305 ? -15.279 -19.158 7.955 1.00 82.94 305 LEU A O 1
ATOM 2511 N N . PHE A 1 306 ? -15.213 -16.924 8.098 1.00 84.69 306 PHE A N 1
ATOM 2512 C CA . PHE A 1 306 ? -16.094 -16.678 6.956 1.00 84.69 306 PHE A CA 1
ATOM 2513 C C . PHE A 1 306 ? -15.310 -16.376 5.673 1.00 84.69 306 PHE A C 1
ATOM 2515 O O . PHE A 1 306 ? -14.146 -15.969 5.691 1.00 84.69 306 PHE A O 1
ATOM 2522 N N . GLN A 1 307 ? -15.965 -16.574 4.528 1.00 88.00 307 GLN A N 1
ATOM 2523 C CA . GLN A 1 307 ? -15.374 -16.300 3.221 1.00 88.00 307 GLN A CA 1
ATOM 2524 C C . GLN A 1 307 ? -15.328 -14.794 2.941 1.00 88.00 307 GLN A C 1
ATOM 2526 O O . GLN A 1 307 ? -16.312 -14.086 3.130 1.00 88.00 307 GLN A O 1
ATOM 2531 N N . SER A 1 308 ? -14.200 -14.308 2.421 1.00 90.94 308 SER A N 1
ATOM 2532 C CA . SER A 1 308 ? -14.082 -12.945 1.893 1.00 90.94 308 SER A CA 1
ATOM 2533 C C . SER A 1 308 ? -13.155 -12.898 0.680 1.00 90.94 308 SER A C 1
ATOM 2535 O O . SER A 1 308 ? -12.345 -13.803 0.465 1.00 90.94 308 SER A O 1
ATOM 2537 N N . ASN A 1 309 ? -13.256 -11.831 -0.107 1.00 92.31 309 ASN A N 1
ATOM 2538 C CA . ASN A 1 309 ? -12.383 -11.498 -1.228 1.00 92.31 309 ASN A CA 1
ATOM 2539 C C . ASN A 1 309 ? -11.248 -10.546 -0.840 1.00 92.31 309 ASN A C 1
ATOM 2541 O O . ASN A 1 309 ? -10.527 -10.080 -1.720 1.00 92.31 309 ASN A O 1
ATOM 2545 N N . ALA A 1 310 ? -11.045 -10.310 0.460 1.00 94.94 310 ALA A N 1
ATOM 2546 C CA . ALA A 1 310 ? -9.903 -9.548 0.930 1.00 94.94 310 ALA A CA 1
ATOM 2547 C C . ALA A 1 310 ? -8.596 -10.190 0.446 1.00 94.94 310 ALA A C 1
ATOM 2549 O O . ALA A 1 310 ? -8.400 -11.405 0.521 1.00 94.94 310 ALA A O 1
ATOM 2550 N N . SER A 1 311 ? -7.693 -9.354 -0.052 1.00 94.69 311 SER A N 1
ATOM 2551 C CA . SER A 1 311 ? -6.397 -9.782 -0.580 1.00 94.69 311 SER A CA 1
ATOM 2552 C C . SER A 1 311 ? -5.397 -10.123 0.524 1.00 94.69 311 SER A C 1
ATOM 2554 O O . SER A 1 311 ? -4.407 -10.800 0.259 1.00 94.69 311 SER A O 1
ATOM 2556 N N . ILE A 1 312 ? -5.629 -9.633 1.742 1.00 94.88 312 ILE A N 1
ATOM 2557 C CA . ILE A 1 312 ? -4.834 -9.938 2.931 1.00 94.88 312 ILE A CA 1
ATOM 2558 C C . ILE A 1 312 ? -5.754 -10.137 4.137 1.00 94.88 312 ILE A C 1
ATOM 2560 O O . ILE A 1 312 ? -6.709 -9.391 4.338 1.00 94.88 312 ILE A O 1
ATOM 2564 N N . ILE A 1 313 ? -5.458 -11.150 4.945 1.00 95.38 313 ILE A N 1
ATOM 2565 C CA . ILE A 1 313 ? -6.070 -11.360 6.257 1.00 95.38 313 ILE A CA 1
ATOM 2566 C C . ILE A 1 313 ? -4.923 -11.533 7.248 1.00 95.38 313 ILE A C 1
ATOM 2568 O O . ILE A 1 313 ? -4.034 -12.350 7.009 1.00 95.38 313 ILE A O 1
ATOM 2572 N N . THR A 1 314 ? -4.897 -10.729 8.308 1.00 96.12 314 THR A N 1
ATOM 2573 C CA . THR A 1 314 ? -3.755 -10.664 9.228 1.00 96.12 314 THR A CA 1
ATOM 2574 C C . THR A 1 314 ? -4.169 -10.197 10.625 1.00 96.12 314 THR A C 1
ATOM 2576 O O . THR A 1 314 ? -5.303 -9.780 10.842 1.00 96.12 314 THR A O 1
ATOM 2579 N N . ASP A 1 315 ? -3.238 -10.242 11.576 1.00 96.19 315 ASP A N 1
ATOM 2580 C CA . ASP A 1 315 ? -3.393 -9.573 12.868 1.00 96.19 315 ASP A CA 1
ATOM 2581 C C . ASP A 1 315 ? -3.311 -8.047 12.713 1.00 96.19 315 ASP A C 1
ATOM 2583 O O . ASP A 1 315 ? -2.674 -7.540 11.780 1.00 96.19 315 ASP A O 1
ATOM 2587 N N . PHE A 1 316 ? -3.869 -7.312 13.677 1.00 97.25 316 PHE A N 1
ATOM 2588 C CA . PHE A 1 316 ? -3.662 -5.865 13.782 1.00 97.25 316 PHE A CA 1
ATOM 2589 C C . PHE A 1 316 ? -2.173 -5.487 13.850 1.00 97.25 316 PHE A C 1
ATOM 2591 O O . PHE A 1 316 ? -1.347 -6.200 14.422 1.00 97.25 316 PHE A O 1
ATOM 2598 N N . GLY A 1 317 ? -1.835 -4.323 13.300 1.00 95.25 317 GLY A N 1
ATOM 2599 C CA . GLY A 1 317 ? -0.487 -3.759 13.212 1.00 95.25 317 GLY A CA 1
ATOM 2600 C C . GLY A 1 317 ? 0.355 -4.328 12.066 1.00 95.25 317 GLY A C 1
ATOM 2601 O O . GLY A 1 317 ? 1.524 -3.965 11.929 1.00 95.25 317 GLY A O 1
ATOM 2602 N N . LYS A 1 318 ? -0.204 -5.240 11.261 1.00 95.81 318 LYS A N 1
ATOM 2603 C CA . LYS A 1 318 ? 0.503 -5.926 10.170 1.00 95.81 318 LYS A CA 1
ATOM 2604 C C . LYS A 1 318 ? -0.076 -5.630 8.788 1.00 95.81 318 LYS A C 1
ATOM 2606 O O . LYS A 1 318 ? 0.480 -6.123 7.810 1.00 95.81 318 LYS A O 1
ATOM 2611 N N . LEU A 1 319 ? -1.138 -4.825 8.663 1.00 95.25 319 LEU A N 1
ATOM 2612 C CA . LEU A 1 319 ? -1.799 -4.612 7.365 1.00 95.25 319 LEU A CA 1
ATOM 2613 C C . LEU A 1 319 ? -0.854 -4.032 6.310 1.00 95.25 319 LEU A C 1
ATOM 2615 O O . LEU A 1 319 ? -0.932 -4.414 5.147 1.00 95.25 319 LEU A O 1
ATOM 2619 N N . GLN A 1 320 ? 0.073 -3.164 6.718 1.00 94.19 320 GLN A N 1
ATOM 2620 C CA . GLN A 1 320 ? 1.051 -2.557 5.808 1.00 94.19 320 GLN A CA 1
ATOM 2621 C C . GLN A 1 320 ? 2.200 -3.510 5.423 1.00 94.19 320 GLN A C 1
ATOM 2623 O O . GLN A 1 320 ? 2.880 -3.277 4.427 1.00 94.19 320 GLN A O 1
ATOM 2628 N N . PHE A 1 321 ? 2.422 -4.585 6.188 1.00 94.94 321 PHE A N 1
ATOM 2629 C CA . PHE A 1 321 ? 3.525 -5.538 6.017 1.00 94.94 321 PHE A CA 1
ATOM 2630 C C . PHE A 1 321 ? 3.058 -6.769 5.243 1.00 94.94 321 PHE A C 1
ATOM 2632 O O . PHE A 1 321 ? 2.960 -7.882 5.763 1.00 94.94 321 PHE A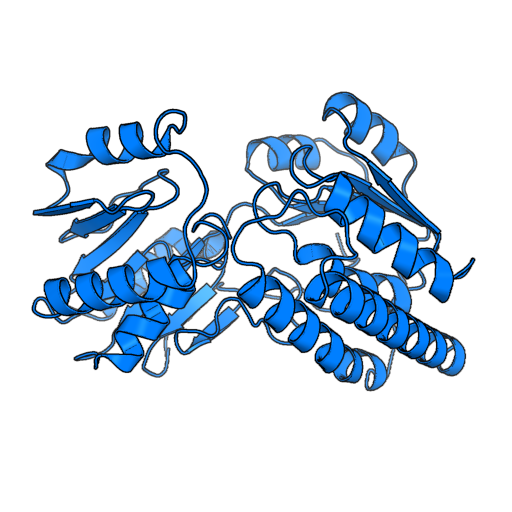 O 1
ATOM 2639 N N . THR A 1 322 ? 2.729 -6.557 3.975 1.00 94.00 322 THR A N 1
ATOM 2640 C CA . THR A 1 322 ? 2.098 -7.577 3.136 1.00 94.00 322 THR A CA 1
ATOM 2641 C C . THR A 1 322 ? 3.020 -8.776 2.893 1.00 94.00 322 THR A C 1
ATOM 2643 O O . THR A 1 322 ? 4.228 -8.583 2.728 1.00 94.00 322 THR A O 1
ATOM 2646 N N . PRO A 1 323 ? 2.489 -10.007 2.790 1.00 93.81 323 PRO A N 1
ATOM 2647 C CA . PRO A 1 323 ? 3.285 -11.182 2.448 1.00 93.81 323 PRO A CA 1
ATOM 2648 C C . PRO A 1 323 ? 4.107 -10.990 1.167 1.00 93.81 323 PRO A C 1
ATOM 2650 O O . PRO A 1 323 ? 3.667 -10.339 0.224 1.00 93.81 323 PRO A O 1
ATOM 2653 N N . CYS A 1 324 ? 5.284 -11.608 1.090 1.00 93.75 324 CYS A N 1
ATOM 2654 C CA . CYS A 1 324 ? 6.196 -11.434 -0.048 1.00 93.75 324 CYS A CA 1
ATOM 2655 C C . CYS A 1 324 ? 5.652 -11.957 -1.390 1.00 93.75 324 CYS A C 1
ATOM 2657 O O . CYS A 1 324 ? 6.173 -11.608 -2.444 1.00 93.75 324 CYS A O 1
ATOM 2659 N N . ASN A 1 325 ? 4.619 -12.800 -1.348 1.00 91.62 325 ASN A N 1
ATOM 2660 C CA . ASN A 1 325 ? 3.899 -13.323 -2.505 1.00 91.62 325 ASN A CA 1
ATOM 2661 C C . ASN A 1 325 ? 2.569 -12.592 -2.764 1.00 91.62 325 ASN A C 1
ATOM 2663 O O . ASN A 1 325 ? 1.737 -13.108 -3.508 1.00 91.62 325 ASN A O 1
ATOM 2667 N N . TRP A 1 326 ? 2.336 -11.444 -2.129 1.00 94.00 326 TRP A N 1
ATOM 2668 C CA . TRP A 1 326 ? 1.153 -10.623 -2.352 1.00 94.00 326 TRP A CA 1
ATOM 2669 C C . TRP A 1 326 ? 1.319 -9.787 -3.626 1.00 94.00 326 TRP A C 1
ATOM 2671 O O . TRP A 1 326 ? 2.368 -9.185 -3.845 1.00 94.00 326 TRP A O 1
ATOM 2681 N N . TYR A 1 327 ? 0.277 -9.728 -4.457 1.00 93.50 327 TYR A N 1
ATOM 2682 C CA . TYR A 1 327 ? 0.256 -8.969 -5.716 1.00 93.50 327 TYR A CA 1
ATOM 2683 C C . TYR A 1 327 ? -0.982 -8.075 -5.795 1.00 93.50 327 TYR A C 1
ATOM 2685 O O . TYR A 1 327 ? -1.705 -8.076 -6.787 1.00 93.50 327 TYR A O 1
ATOM 2693 N N . PHE A 1 328 ? -1.217 -7.317 -4.719 1.00 93.88 328 PHE A N 1
ATOM 2694 C CA . PHE A 1 328 ? -2.257 -6.287 -4.574 1.00 93.88 328 PHE A CA 1
ATOM 2695 C C . PHE A 1 328 ? -3.704 -6.792 -4.536 1.00 93.88 328 PHE A C 1
ATOM 2697 O O . PHE A 1 328 ? -4.542 -6.204 -3.856 1.00 93.88 328 PHE A O 1
ATOM 2704 N N . GLU A 1 329 ? -4.004 -7.910 -5.186 1.00 93.94 329 GLU A N 1
ATOM 2705 C CA . GLU A 1 329 ? -5.352 -8.441 -5.324 1.00 93.94 329 GLU A CA 1
ATOM 2706 C C . GLU A 1 329 ? -5.410 -9.950 -5.079 1.00 93.94 329 GLU A C 1
ATOM 2708 O O . GLU A 1 329 ? -4.512 -10.704 -5.461 1.00 93.94 329 GLU A O 1
ATOM 2713 N N . LYS A 1 330 ? -6.483 -10.403 -4.424 1.00 93.12 330 LYS A N 1
ATOM 2714 C CA . LYS A 1 330 ? -6.738 -11.823 -4.190 1.00 93.12 330 LYS A CA 1
ATOM 2715 C C . LYS A 1 330 ? -6.756 -12.592 -5.513 1.00 93.12 330 LYS A C 1
ATOM 2717 O O . LYS A 1 330 ? -7.436 -12.213 -6.457 1.00 93.12 330 LYS A O 1
ATOM 2722 N N . GLY A 1 331 ? -6.040 -13.713 -5.550 1.00 93.25 331 GLY A N 1
ATOM 2723 C CA . GLY A 1 331 ? -5.959 -14.578 -6.729 1.00 93.25 331 GLY A CA 1
ATOM 2724 C C . GLY A 1 331 ? -4.895 -14.153 -7.743 1.00 93.25 331 GLY A C 1
ATOM 2725 O O . GLY A 1 331 ? -4.481 -14.989 -8.545 1.00 93.25 331 GLY A O 1
ATOM 2726 N N . VAL A 1 332 ? -4.380 -12.923 -7.662 1.00 95.31 332 VAL A N 1
ATOM 2727 C CA . VAL A 1 332 ? -3.227 -12.490 -8.457 1.00 95.31 332 VAL A CA 1
ATOM 2728 C C . VAL A 1 332 ? -1.942 -12.983 -7.793 1.00 95.31 332 VAL A C 1
ATOM 2730 O O . VAL A 1 332 ? -1.739 -12.842 -6.587 1.00 95.31 332 VAL A O 1
ATOM 2733 N N . ASN A 1 333 ? -1.072 -13.598 -8.583 1.00 94.88 333 ASN A N 1
ATOM 2734 C CA . ASN A 1 333 ? 0.215 -14.133 -8.168 1.00 94.88 333 ASN A CA 1
ATOM 2735 C C . ASN A 1 333 ? 1.234 -14.028 -9.313 1.00 94.88 333 ASN A C 1
ATOM 2737 O O . ASN A 1 333 ? 0.892 -13.668 -10.435 1.00 94.88 333 ASN A O 1
ATOM 2741 N N . TYR A 1 334 ? 2.495 -14.377 -9.050 1.00 94.12 334 TYR A N 1
ATOM 2742 C CA . TYR A 1 334 ? 3.572 -14.233 -10.035 1.00 94.12 334 TYR A CA 1
ATOM 2743 C C . TYR A 1 334 ? 3.367 -15.027 -11.336 1.00 94.12 334 TYR A C 1
ATOM 2745 O O . TYR A 1 334 ? 3.985 -14.680 -12.337 1.00 94.12 334 TYR A O 1
ATOM 2753 N N . LYS A 1 335 ? 2.529 -16.074 -11.340 1.00 94.31 335 LYS A N 1
ATOM 2754 C CA . LYS A 1 335 ? 2.264 -16.892 -12.532 1.00 94.31 335 LYS A CA 1
ATOM 2755 C C . LYS A 1 335 ? 1.223 -16.260 -13.448 1.00 94.31 335 LYS A C 1
ATOM 2757 O O . LYS A 1 335 ? 1.404 -16.290 -14.656 1.00 94.31 335 LYS A O 1
ATOM 2762 N N . ASN A 1 336 ? 0.178 -15.661 -12.875 1.00 95.62 336 ASN A N 1
ATOM 2763 C CA . ASN A 1 336 ? -0.946 -15.099 -13.631 1.00 95.62 336 ASN A CA 1
ATOM 2764 C C . ASN A 1 336 ? -0.960 -13.562 -13.688 1.00 95.62 336 ASN A C 1
ATOM 2766 O O . ASN A 1 336 ? -1.878 -12.970 -14.247 1.00 95.62 336 ASN A O 1
ATOM 2770 N N . PHE A 1 337 ? 0.039 -12.880 -13.121 1.00 96.62 337 PHE A N 1
ATOM 2771 C CA . PHE A 1 337 ? 0.069 -11.415 -13.103 1.00 96.62 337 PHE A CA 1
ATOM 2772 C C . PHE A 1 337 ? 0.048 -10.797 -14.511 1.00 96.62 337 PHE A C 1
ATOM 2774 O O . PHE A 1 337 ? -0.465 -9.698 -14.684 1.00 96.62 337 PHE A O 1
ATOM 2781 N N . TRP A 1 338 ? 0.583 -11.472 -15.526 1.00 96.31 338 TRP A N 1
ATOM 2782 C CA . TRP A 1 338 ? 0.577 -10.959 -16.900 1.00 96.31 338 TRP A CA 1
ATOM 2783 C C . TRP A 1 338 ? -0.670 -11.351 -17.705 1.00 96.31 338 TRP A C 1
ATOM 2785 O O . TRP A 1 338 ? -0.822 -10.896 -18.835 1.00 96.31 338 TRP A O 1
ATOM 2795 N N . GLU A 1 339 ? -1.566 -12.162 -17.135 1.00 93.81 339 GLU A N 1
ATOM 2796 C CA . GLU A 1 339 ? -2.833 -12.550 -17.764 1.00 93.81 339 GLU A CA 1
ATOM 2797 C C . GLU A 1 339 ? -3.841 -11.389 -17.689 1.00 93.81 339 GLU A C 1
ATOM 2799 O O . GLU A 1 339 ? -3.940 -10.706 -16.655 1.00 93.81 339 GLU A O 1
ATOM 2804 N N . VAL A 1 340 ? -4.566 -11.161 -18.789 1.00 84.44 340 VAL A N 1
ATOM 2805 C CA . VAL A 1 340 ? -5.569 -10.095 -18.968 1.00 84.44 340 VAL A CA 1
ATOM 2806 C C . VAL A 1 340 ? -6.897 -10.648 -19.444 1.00 84.44 340 VAL A C 1
ATOM 2808 O O . VAL A 1 340 ? -6.874 -11.601 -20.258 1.00 84.44 340 VAL A O 1
#

Foldseek 3Di:
DLVVLVLLLVLQLVLLVVLLVCLVVVVQDWLPPFPSVVVSVQSVLLSVLSVVLNPDPDFAAAFQEEEEEDDAQDPCVCSQVVSLCSSNQHQEYEYAYDPSGFSVVVRSVVSSCVRNPRSHHYYYDHDDPVVSVVVRVVGQEYEEEEEPVVVVVVVVDPHHYDYQYAAAEAEEEPADDDLVLLLLLLLQQPPRLNPDNSHHAEYEDQDPVCPVSSVVSNVVVCVSRPNDDQCVPDCQVVQCVVCVVQFPDWDDDRRAIETEHCADDDTPHGRYYYYHHDNDVVNVLVVQVVCQVRAQEYEYPDDDDDDGFHQYYYHGNCSSSDRSQGDSGHPDGSHCVSPD